Protein AF-A0ABD0SH54-F1 (afdb_monomer)

pLDDT: mean 73.27, std 24.29, range [33.16, 98.69]

Mean predicted aligned error: 21.4 Å

Sequence (276 aa):
MEGGGRQTRLLGRLLGKLRGEHRYSTLDKNFSLTSTVESTDCGSTTNDEDDLDAPAQSASGTSARIDHDQFAANIDLRYGGQYLTPEQLPEFCEQLHHLVEVIRNIQSYSKITGEYPSELERRLEQEAREVAALAAEARNARDVVTRTRAQRRAVRALKKHLVAHLASLRETEVRELESTVRLSDRKLFKSWEALKDSTDPNVFEPLLDEIRNKQTALECLMRLIESRKAAIARSSLPPQPLPPPTSHENEEARIDPLLRMCHSFLHARLRAHHIV

Solvent-accessible surface area (backbone atoms only — not comparable to full-atom values): 17536 Å² total; per-residue (Å²): 142,88,87,78,72,68,66,57,55,54,53,51,58,55,52,56,72,70,52,82,78,84,78,90,77,96,71,93,76,87,80,88,82,89,76,89,80,91,81,84,87,81,88,83,89,81,88,82,83,84,89,84,82,88,76,93,77,91,78,88,78,80,79,78,77,75,52,65,68,63,54,55,65,58,55,76,71,66,77,68,84,74,70,75,53,85,84,51,45,62,60,51,50,48,53,51,51,51,50,53,49,50,53,52,50,52,56,53,47,52,55,54,63,63,50,49,60,57,56,49,50,54,49,51,55,49,51,52,52,52,51,52,51,51,52,51,50,54,50,52,53,51,50,51,52,51,51,51,52,50,50,53,52,51,52,52,50,51,51,53,50,51,54,53,50,52,52,50,50,54,53,50,51,52,51,52,52,50,50,54,40,43,74,73,38,57,66,61,38,52,56,45,70,76,44,70,87,58,88,60,76,71,77,49,49,68,57,51,51,53,50,52,54,50,52,54,51,50,54,51,49,50,52,52,51,52,52,49,51,54,50,53,62,57,70,70,53,75,86,74,77,79,78,75,85,80,74,90,84,78,89,84,89,80,84,63,75,64,63,64,54,56,59,55,53,55,60,56,58,62,62,67,74,76,77,126

Secondary structure (DSSP, 8-state):
----TTHHHHHHHHHHHHS------------------------------------------------HHHHHHHHTTS-S--PPPTTTHHHHHHHHHHHHHHHHHHHHHHHHHHHHHHHHHHHHHHHHHHHHHHHHHHHHHHHHHHHHHHHHHHHHHHHHHHHHHHHHHHHHHHHHHHHHHHHH-HHHHHHHHHHTT---GGGGHHHHHHHHHHHHHHHHHHHHHHHHHHHHHHHTS--PPPPPP-----------HHHHHHHHHHHHHHHTTS--

Organism: Loxostege sticticalis (NCBI:txid481309)

Radius of gyration: 57.39 Å; Cα contacts (8 Å, |Δi|>4): 14; chains: 1; bounding box: 152×49×129 Å

Structure (mmCIF, N/CA/C/O backbone):
data_AF-A0ABD0SH54-F1
#
_entry.id   AF-A0ABD0SH54-F1
#
loop_
_atom_site.group_PDB
_atom_site.id
_atom_site.type_symbol
_atom_site.label_atom_id
_atom_site.label_alt_id
_atom_site.label_comp_id
_atom_site.label_asym_id
_atom_site.label_entity_id
_atom_site.label_seq_id
_atom_site.pdbx_PDB_ins_code
_atom_site.Cartn_x
_atom_site.Cartn_y
_atom_site.Cartn_z
_atom_site.occupancy
_atom_site.B_iso_or_equiv
_atom_site.auth_seq_id
_atom_site.auth_comp_id
_atom_site.auth_asym_id
_atom_site.auth_atom_id
_atom_site.pdbx_PDB_model_num
ATOM 1 N N . MET A 1 1 ? -16.790 -22.821 47.317 1.00 42.78 1 MET A N 1
ATOM 2 C CA . MET A 1 1 ? -16.081 -21.995 46.319 1.00 42.78 1 MET A CA 1
ATOM 3 C C . MET A 1 1 ? -16.426 -22.532 44.943 1.00 42.78 1 MET A C 1
ATOM 5 O O . MET A 1 1 ? -15.846 -23.531 44.567 1.00 42.78 1 MET A O 1
ATOM 9 N N . GLU A 1 2 ? -17.377 -21.936 44.225 1.00 47.66 2 GLU A N 1
ATOM 10 C CA . GLU A 1 2 ? -17.574 -22.180 42.786 1.00 47.66 2 GLU A CA 1
ATOM 11 C C . GLU A 1 2 ? -18.577 -21.151 42.246 1.00 47.66 2 GLU A C 1
ATOM 13 O O . GLU A 1 2 ? -19.702 -21.068 42.724 1.00 47.66 2 GLU A O 1
ATOM 18 N N . GLY A 1 3 ? -18.148 -20.311 41.300 1.00 47.16 3 GLY A N 1
ATOM 19 C CA . GLY A 1 3 ? -18.991 -19.238 40.748 1.00 47.16 3 GLY A CA 1
ATOM 20 C C . GLY A 1 3 ? -18.336 -18.302 39.718 1.00 47.16 3 GLY A C 1
ATOM 21 O O . GLY A 1 3 ? -19.015 -17.447 39.166 1.00 47.16 3 GLY A O 1
ATOM 22 N N . GLY A 1 4 ? -17.043 -18.456 39.400 1.00 49.38 4 GLY A N 1
ATOM 23 C CA . GLY A 1 4 ? -16.283 -17.511 38.554 1.00 49.38 4 GLY A CA 1
ATOM 24 C C . GLY A 1 4 ? -16.121 -17.870 37.064 1.00 49.38 4 GLY A C 1
ATOM 25 O O . GLY A 1 4 ? -15.258 -17.311 36.391 1.00 49.38 4 GLY A O 1
ATOM 26 N N . GLY A 1 5 ? -16.879 -18.832 36.523 1.00 53.94 5 GLY A N 1
ATOM 27 C CA . GLY A 1 5 ? -16.569 -19.443 35.215 1.00 53.94 5 GLY A CA 1
ATOM 28 C C . GLY A 1 5 ? -17.243 -18.842 33.970 1.00 53.94 5 GLY A C 1
ATOM 29 O O . GLY A 1 5 ? -16.866 -19.191 32.850 1.00 53.94 5 GLY A O 1
ATOM 30 N N . ARG A 1 6 ? -18.268 -17.989 34.118 1.00 55.78 6 ARG A N 1
ATOM 31 C CA . ARG A 1 6 ? -19.074 -17.508 32.971 1.00 55.78 6 ARG A CA 1
ATOM 32 C C . ARG A 1 6 ? -18.618 -16.155 32.417 1.00 55.78 6 ARG A C 1
ATOM 34 O O . ARG A 1 6 ? -18.616 -15.982 31.202 1.00 55.78 6 ARG A O 1
ATOM 41 N N . GLN A 1 7 ? -18.158 -15.238 33.268 1.00 56.12 7 GLN A N 1
ATOM 42 C CA . GLN A 1 7 ? -17.692 -13.905 32.850 1.00 56.12 7 GLN A CA 1
ATOM 43 C C . GLN A 1 7 ? -16.325 -13.953 32.142 1.00 56.12 7 GLN A C 1
ATOM 45 O O . GLN A 1 7 ? -16.104 -13.272 31.141 1.00 56.12 7 GLN A O 1
ATOM 50 N N . THR A 1 8 ? -15.440 -14.855 32.569 1.00 58.34 8 THR A N 1
ATOM 51 C CA . THR A 1 8 ? -14.113 -15.083 31.971 1.00 58.34 8 THR A CA 1
ATOM 52 C C . THR A 1 8 ? -14.177 -15.600 30.530 1.00 58.34 8 THR A C 1
ATOM 54 O O . THR A 1 8 ? -13.323 -15.264 29.708 1.00 58.34 8 THR A O 1
ATOM 57 N N . ARG A 1 9 ? -15.227 -16.347 30.163 1.00 61.66 9 ARG A N 1
ATOM 58 C CA . ARG A 1 9 ? -15.413 -16.854 28.789 1.00 61.66 9 ARG A CA 1
ATOM 59 C C . ARG A 1 9 ? -15.823 -15.765 27.796 1.00 61.66 9 ARG A C 1
ATOM 61 O O . ARG A 1 9 ? -15.481 -15.863 26.618 1.00 61.66 9 ARG A O 1
ATOM 68 N N . LEU A 1 10 ? -16.536 -14.733 28.249 1.00 61.38 10 LEU A N 1
ATOM 69 C CA . LEU A 1 10 ? -16.944 -13.616 27.394 1.00 61.38 10 LEU A CA 1
ATOM 70 C C . LEU A 1 10 ? -15.758 -12.683 27.114 1.00 61.38 10 LEU A C 1
ATOM 72 O O . LEU A 1 10 ? -15.524 -12.320 25.962 1.00 61.38 10 LEU A O 1
ATOM 76 N N . LEU A 1 11 ? -14.956 -12.393 28.144 1.00 62.19 11 LEU A N 1
ATOM 77 C CA . LEU A 1 11 ? -13.730 -11.600 28.015 1.00 62.19 11 LEU A CA 1
ATOM 78 C C . LEU A 1 11 ? -12.697 -12.291 27.115 1.00 62.19 11 LEU A C 1
ATOM 80 O O . LEU A 1 11 ? -12.123 -11.644 26.243 1.00 62.19 11 LEU A O 1
ATOM 84 N N . GLY A 1 12 ? -12.544 -13.616 27.221 1.00 63.94 12 GLY A N 1
ATOM 85 C CA . GLY A 1 12 ? -11.695 -14.386 26.305 1.00 63.94 12 GLY A CA 1
ATOM 86 C C . GLY A 1 12 ? -12.147 -14.303 24.839 1.00 63.94 12 GLY A C 1
ATOM 87 O O . GLY A 1 12 ? -11.319 -14.164 23.941 1.00 63.94 12 GLY A O 1
ATOM 88 N N . ARG A 1 13 ? -13.464 -14.313 24.578 1.00 64.75 13 ARG A N 1
ATOM 89 C CA . ARG A 1 13 ? -14.019 -14.186 23.215 1.00 64.75 13 ARG A CA 1
ATOM 90 C C . ARG A 1 13 ? -13.901 -12.772 22.639 1.00 64.75 13 ARG A C 1
ATOM 92 O O . ARG A 1 13 ? -13.734 -12.635 21.429 1.00 64.75 13 ARG A O 1
ATOM 99 N N . LEU A 1 14 ? -13.987 -11.736 23.473 1.00 55.72 14 LEU A N 1
ATOM 100 C CA . LEU A 1 14 ? -13.834 -10.340 23.048 1.00 55.72 14 LEU A CA 1
ATOM 101 C C . LEU A 1 14 ? -12.365 -9.982 22.793 1.00 55.72 14 LEU A C 1
ATOM 103 O O . LEU A 1 14 ? -12.049 -9.393 21.760 1.00 55.72 14 LEU A O 1
ATOM 107 N N . LEU A 1 15 ? -11.456 -10.417 23.668 1.00 60.62 15 LEU A N 1
ATOM 108 C CA . LEU A 1 15 ? -10.018 -10.171 23.523 1.00 60.62 15 LEU A CA 1
ATOM 109 C C . LEU A 1 15 ? -9.391 -11.016 22.403 1.00 60.62 15 LEU A C 1
ATOM 111 O O . LEU A 1 15 ? -8.531 -10.521 21.673 1.00 60.62 15 LEU A O 1
ATOM 115 N N . GLY A 1 16 ? -9.880 -12.242 22.185 1.00 58.44 16 GLY A N 1
ATOM 116 C CA . GLY A 1 16 ? -9.452 -13.095 21.070 1.00 58.44 16 GLY A CA 1
ATOM 117 C C . GLY A 1 16 ? -9.803 -12.537 19.685 1.00 58.44 16 GLY A C 1
ATOM 118 O O . GLY A 1 16 ? -9.105 -12.816 18.718 1.00 58.44 16 GLY A O 1
ATOM 119 N N . LYS A 1 17 ? -10.839 -11.693 19.569 1.00 56.84 17 LYS A N 1
ATOM 120 C CA . LYS A 1 17 ? -11.181 -11.011 18.304 1.00 56.84 17 LYS A CA 1
ATOM 121 C C . LYS A 1 17 ? -10.349 -9.750 18.038 1.00 56.84 17 LYS A C 1
ATOM 123 O O . LYS A 1 17 ? -10.286 -9.302 16.895 1.00 56.84 17 LYS A O 1
ATOM 128 N N . LEU A 1 18 ? -9.721 -9.177 19.066 1.00 49.38 18 LEU A N 1
ATOM 129 C CA . LEU A 1 18 ? -8.876 -7.979 18.968 1.00 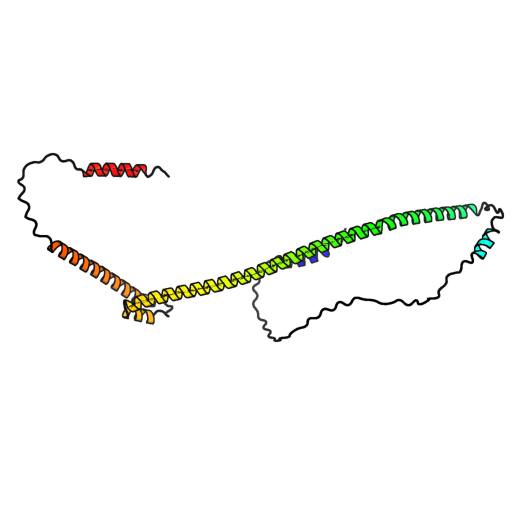49.38 18 LEU A CA 1
ATOM 130 C C . LEU A 1 18 ? -7.406 -8.317 18.703 1.00 49.38 18 LEU A C 1
ATOM 132 O O . LEU A 1 18 ? -6.701 -7.552 18.042 1.00 49.38 18 LEU A O 1
ATOM 136 N N . ARG A 1 19 ? -6.945 -9.481 19.166 1.00 53.81 19 ARG A N 1
ATOM 137 C CA . ARG A 1 19 ? -5.596 -9.980 18.905 1.00 53.81 19 ARG A CA 1
ATOM 138 C C . ARG A 1 19 ? -5.627 -10.833 17.640 1.00 53.81 19 ARG A C 1
ATOM 140 O O . ARG A 1 19 ? -5.933 -12.013 17.690 1.00 53.81 19 ARG A O 1
ATOM 147 N N . GLY A 1 20 ? -5.372 -10.212 16.490 1.00 52.25 20 GLY A N 1
ATOM 148 C CA . GLY A 1 20 ? -5.287 -10.888 15.194 1.00 52.25 20 GLY A CA 1
ATOM 149 C C . GLY A 1 20 ? -4.219 -11.984 15.178 1.00 52.25 20 GLY A C 1
ATOM 150 O O . GLY A 1 20 ? -3.083 -11.745 14.774 1.00 52.25 20 GLY A O 1
ATOM 151 N N . GLU A 1 21 ? -4.591 -13.186 15.605 1.00 39.34 21 GLU A N 1
ATOM 152 C CA . GLU A 1 21 ? -3.733 -14.360 15.587 1.00 39.34 21 GLU A CA 1
ATOM 153 C C . GLU A 1 21 ? -3.828 -15.020 14.210 1.00 39.34 21 GLU A C 1
ATOM 155 O O . GLU A 1 21 ? -4.603 -15.933 13.939 1.00 39.34 21 GLU A O 1
ATOM 160 N N . HIS A 1 22 ? -3.028 -14.483 13.294 1.00 54.34 22 HIS A N 1
ATOM 161 C CA . HIS A 1 22 ? -2.580 -15.211 12.120 1.00 54.34 22 HIS A CA 1
ATOM 162 C C . HIS A 1 22 ? -1.722 -16.388 12.572 1.00 54.34 22 HIS A C 1
ATOM 164 O O . HIS A 1 22 ? -0.596 -16.117 12.976 1.00 54.34 22 HIS A O 1
ATOM 170 N N . ARG A 1 23 ? -2.189 -17.639 12.406 1.00 43.44 23 ARG A N 1
ATOM 171 C CA . ARG A 1 23 ? -1.377 -18.800 11.967 1.00 43.44 23 ARG A CA 1
ATOM 172 C C . ARG A 1 23 ? -2.254 -19.925 11.372 1.00 43.44 23 ARG A C 1
ATOM 174 O O . ARG A 1 23 ? -2.924 -20.640 12.097 1.00 43.44 23 ARG A O 1
ATOM 181 N N . TYR A 1 24 ? -2.150 -20.053 10.043 1.00 38.03 24 TYR A N 1
ATOM 182 C CA . TYR A 1 24 ? -2.284 -21.247 9.183 1.00 38.03 24 TYR A CA 1
ATOM 183 C C . TYR A 1 24 ? -3.598 -22.054 9.105 1.00 38.03 24 TYR A C 1
ATOM 185 O O . TYR A 1 24 ? -3.919 -22.826 9.995 1.00 38.03 24 TYR A O 1
ATOM 193 N N . SER A 1 25 ? -4.244 -21.983 7.930 1.00 35.75 25 SER A N 1
ATOM 194 C CA . SER A 1 25 ? -4.814 -23.114 7.159 1.00 35.75 25 SER A CA 1
ATOM 195 C C . SER A 1 25 ? -5.389 -22.519 5.855 1.00 35.75 25 SER A C 1
ATOM 197 O O . SER A 1 25 ? -6.397 -21.827 5.883 1.00 35.75 25 SER A O 1
ATOM 199 N N . THR A 1 26 ? -4.661 -22.452 4.735 1.00 46.78 26 THR A N 1
ATOM 200 C CA . THR A 1 26 ? -4.578 -23.510 3.706 1.00 46.78 26 THR A CA 1
ATOM 201 C C . THR A 1 26 ? -5.708 -24.528 3.780 1.00 46.78 26 THR A C 1
ATOM 203 O O . THR A 1 26 ? -5.490 -25.650 4.223 1.00 46.78 26 THR A O 1
ATOM 206 N N . LEU A 1 27 ? -6.884 -24.141 3.294 1.00 44.53 27 LEU A N 1
ATOM 207 C CA . LEU A 1 27 ? -7.781 -25.059 2.604 1.00 44.53 27 LEU A C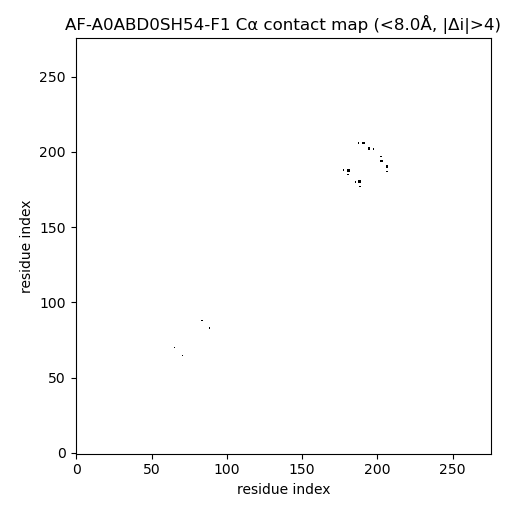A 1
ATOM 208 C C . LEU A 1 27 ? -8.464 -24.310 1.457 1.00 44.53 27 LEU A C 1
ATOM 210 O O . LEU A 1 27 ? -9.290 -23.422 1.658 1.00 44.53 27 LEU A O 1
ATOM 214 N N . ASP A 1 28 ? -8.055 -24.688 0.251 1.00 40.66 28 ASP A N 1
ATOM 215 C CA . ASP A 1 28 ? -8.841 -24.582 -0.968 1.00 40.66 28 ASP A CA 1
ATOM 216 C C . ASP A 1 28 ? -10.274 -25.079 -0.747 1.00 40.66 28 ASP A C 1
ATOM 218 O O . ASP A 1 28 ? -10.469 -26.179 -0.222 1.00 40.66 28 ASP A O 1
ATOM 222 N N . LYS A 1 29 ? -11.253 -24.304 -1.229 1.00 42.53 29 LYS A N 1
ATOM 223 C CA . LYS A 1 29 ? -12.338 -24.724 -2.143 1.00 42.53 29 LYS A CA 1
ATOM 224 C C . LYS A 1 29 ? -13.512 -23.743 -2.079 1.00 42.53 29 LYS A C 1
ATOM 226 O O . LYS A 1 29 ? -14.229 -23.666 -1.091 1.00 42.53 29 LYS A O 1
ATOM 231 N N . ASN A 1 30 ? -13.679 -23.031 -3.192 1.00 44.47 30 ASN A N 1
ATOM 232 C CA . ASN A 1 30 ? -14.928 -22.649 -3.853 1.00 44.47 30 ASN A CA 1
ATOM 233 C C . ASN A 1 30 ? -16.200 -22.588 -2.995 1.00 44.47 30 ASN A C 1
ATOM 235 O O . ASN A 1 30 ? -16.795 -23.625 -2.736 1.00 44.47 30 ASN A O 1
ATOM 239 N N . PHE A 1 31 ? -16.721 -21.378 -2.783 1.00 37.22 31 PHE A N 1
ATOM 240 C CA . PHE A 1 31 ? -18.143 -21.112 -3.009 1.00 37.22 31 PHE A CA 1
ATOM 241 C C . PHE A 1 31 ? -18.315 -19.721 -3.621 1.00 37.22 31 PHE A C 1
ATOM 243 O O . PHE A 1 31 ? -18.123 -18.693 -2.974 1.00 37.22 31 PHE A O 1
ATOM 250 N N . SER A 1 32 ? -18.665 -19.726 -4.905 1.00 39.47 32 SER A N 1
ATOM 251 C CA . SER A 1 32 ? -19.402 -18.658 -5.570 1.00 39.47 32 SER A CA 1
ATOM 252 C C . SER A 1 32 ? -20.711 -18.407 -4.826 1.00 39.47 32 SER A C 1
ATOM 254 O O . SER A 1 32 ? -21.379 -19.377 -4.488 1.00 39.47 32 SER A O 1
ATOM 256 N N . LEU A 1 33 ? -21.120 -17.147 -4.671 1.00 39.41 33 LEU A N 1
ATOM 257 C CA . LEU A 1 33 ? -22.526 -16.738 -4.715 1.00 39.41 33 LEU A CA 1
ATOM 258 C C . LEU A 1 33 ? -22.603 -15.258 -5.115 1.00 39.41 33 LEU A C 1
ATOM 260 O O . LEU A 1 33 ? -22.049 -14.366 -4.477 1.00 39.41 33 LEU A O 1
ATOM 264 N N . THR A 1 34 ? -23.277 -15.070 -6.237 1.00 40.34 34 THR A N 1
ATOM 265 C CA . THR A 1 34 ? -23.823 -13.855 -6.837 1.00 40.34 34 THR A CA 1
ATOM 266 C C . THR A 1 34 ? -25.042 -13.344 -6.063 1.00 40.34 34 THR A C 1
ATOM 268 O O . THR A 1 34 ? -25.904 -14.158 -5.748 1.00 40.34 34 THR A O 1
ATOM 271 N N . SER A 1 35 ? -25.158 -12.025 -5.869 1.00 36.12 35 SER A N 1
ATOM 272 C CA . SER A 1 35 ? -26.406 -11.220 -5.868 1.00 36.12 35 SER A CA 1
ATOM 273 C C . SER A 1 35 ? -26.016 -9.774 -5.490 1.00 36.12 35 SER A C 1
ATOM 275 O O . SER A 1 35 ? -25.364 -9.580 -4.469 1.00 36.12 35 SER A O 1
ATOM 277 N N . THR A 1 36 ? -26.198 -8.732 -6.316 1.00 38.97 36 THR A N 1
ATOM 278 C CA . THR A 1 36 ? -27.473 -8.004 -6.547 1.00 38.97 36 THR A CA 1
ATOM 279 C C . THR A 1 36 ? -28.180 -7.779 -5.198 1.00 38.97 36 THR A C 1
ATOM 281 O O . THR A 1 36 ? -28.492 -8.754 -4.532 1.00 38.97 36 THR A O 1
ATOM 284 N N . VAL A 1 37 ? -28.352 -6.568 -4.656 1.00 38.75 37 VAL A N 1
ATOM 285 C CA . VAL A 1 37 ? -29.249 -5.497 -5.124 1.00 38.75 37 VAL A CA 1
ATOM 286 C C . VAL A 1 37 ? -28.845 -4.153 -4.485 1.00 38.75 37 VAL A C 1
ATOM 288 O O . VAL A 1 37 ? -28.350 -4.111 -3.358 1.00 38.75 37 VAL A O 1
ATOM 291 N N . GLU A 1 38 ? -29.081 -3.070 -5.220 1.00 42.78 38 GLU A N 1
ATOM 292 C CA . GLU A 1 38 ? -29.250 -1.698 -4.730 1.00 42.78 38 GLU A CA 1
ATOM 293 C C . GLU A 1 38 ? -30.435 -1.584 -3.747 1.00 42.78 38 GLU A C 1
ATOM 295 O O . GLU A 1 38 ? -31.390 -2.343 -3.870 1.00 42.78 38 GLU A O 1
ATOM 300 N N . SER A 1 39 ? -30.366 -0.632 -2.806 1.00 38.81 39 SER A N 1
ATOM 301 C CA . SER A 1 39 ? -31.468 0.183 -2.236 1.00 38.81 39 SER A CA 1
ATOM 302 C C . SER A 1 39 ? -30.929 0.859 -0.960 1.00 38.81 39 SER A C 1
ATOM 304 O O . SER A 1 39 ? -30.497 0.176 -0.039 1.00 38.81 39 SER A O 1
ATOM 306 N N . THR A 1 40 ? -30.655 2.165 -0.932 1.00 36.19 40 THR A N 1
ATOM 307 C CA . THR A 1 40 ? -31.596 3.305 -0.909 1.00 36.19 40 THR A CA 1
ATOM 308 C C . THR A 1 40 ? -32.311 3.433 0.443 1.00 36.19 40 THR A C 1
ATOM 310 O O . THR A 1 40 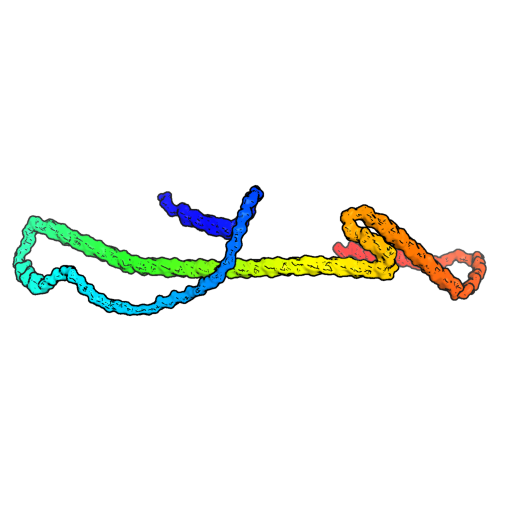? -33.289 2.747 0.696 1.00 36.19 40 THR A O 1
ATOM 313 N N . ASP A 1 41 ? -31.785 4.374 1.235 1.00 35.47 41 ASP A N 1
ATOM 314 C CA . ASP A 1 41 ? -32.515 5.375 2.031 1.00 35.47 41 ASP A CA 1
ATOM 315 C C . ASP A 1 41 ? -33.242 5.009 3.342 1.00 35.47 41 ASP A C 1
ATOM 317 O O . ASP A 1 41 ? -33.565 3.857 3.618 1.00 35.47 41 ASP A O 1
ATOM 321 N N . CYS A 1 42 ? -33.503 6.081 4.108 1.00 36.97 42 CYS A N 1
ATOM 322 C CA . CYS A 1 42 ? -34.293 6.213 5.346 1.00 36.97 42 CYS A CA 1
ATOM 323 C C . CYS A 1 42 ? -33.507 5.895 6.644 1.00 36.97 42 CYS A C 1
ATOM 325 O O . CYS A 1 42 ? -33.246 4.745 6.970 1.00 36.97 42 CYS A O 1
ATOM 327 N N . GLY A 1 43 ? -33.076 6.839 7.488 1.00 36.12 43 GLY A N 1
ATOM 328 C CA . GLY A 1 43 ? -33.564 8.200 7.695 1.00 36.12 43 GLY A CA 1
ATOM 329 C C . GLY A 1 43 ? -34.919 8.203 8.405 1.00 36.12 43 GLY A C 1
ATOM 330 O O . GLY A 1 43 ? -35.927 8.259 7.722 1.00 36.12 43 GLY A O 1
ATOM 331 N N . SER A 1 44 ? -34.951 8.149 9.743 1.00 35.78 44 SER A N 1
ATOM 332 C CA . SER A 1 44 ? -35.851 9.006 10.535 1.00 35.78 44 SER A CA 1
ATOM 333 C C . SER A 1 44 ? -35.521 8.969 12.026 1.00 35.78 44 SER A C 1
ATOM 335 O O . SER A 1 44 ? -35.454 7.919 12.661 1.00 35.78 44 SER A O 1
ATOM 337 N N . THR A 1 45 ? -35.328 10.170 12.550 1.00 40.38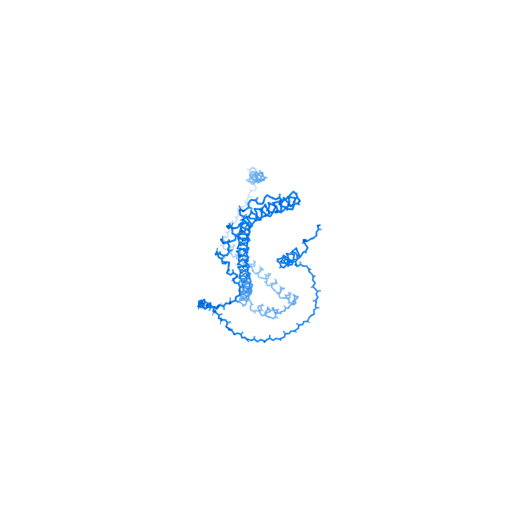 45 THR A N 1
ATOM 338 C CA . THR A 1 45 ? -35.425 10.583 13.945 1.00 40.38 45 THR A CA 1
ATOM 339 C C . THR A 1 45 ? -36.897 10.679 14.344 1.00 40.38 45 THR A C 1
ATOM 341 O O . THR A 1 45 ? -37.665 11.229 13.560 1.00 40.38 45 THR A O 1
ATOM 344 N N . THR A 1 46 ? -37.264 10.278 15.557 1.00 35.50 46 THR A N 1
ATOM 345 C CA . THR A 1 46 ? -38.428 10.829 16.275 1.00 35.50 46 THR A CA 1
ATOM 346 C C . THR A 1 46 ? -38.161 10.711 17.773 1.00 35.50 46 THR A C 1
ATOM 348 O O . THR A 1 46 ? -38.240 9.627 18.349 1.00 35.50 46 THR A O 1
ATOM 351 N N . ASN A 1 47 ? -37.750 11.840 18.355 1.00 38.41 47 ASN A N 1
ATOM 352 C CA . ASN A 1 47 ? -38.090 12.197 19.727 1.00 38.41 47 ASN A CA 1
ATOM 353 C C . ASN A 1 47 ? -39.598 12.424 19.762 1.00 38.41 47 ASN A C 1
ATOM 355 O O . ASN A 1 47 ? -40.080 13.133 18.886 1.00 38.41 47 ASN A O 1
ATOM 359 N N . ASP A 1 48 ? -40.265 11.929 20.794 1.00 40.81 48 ASP A N 1
ATOM 360 C CA . ASP A 1 48 ? -41.496 12.526 21.299 1.00 40.81 48 ASP A CA 1
ATOM 361 C C . ASP A 1 48 ? -41.415 12.464 22.828 1.00 40.81 48 ASP A C 1
ATOM 363 O O . ASP A 1 48 ? -41.346 11.386 23.425 1.00 40.81 48 ASP A O 1
ATOM 367 N N . GLU A 1 49 ? -41.312 13.647 23.426 1.00 41.56 49 GLU A N 1
ATOM 368 C CA . GLU A 1 49 ? -41.655 13.900 24.820 1.00 41.56 49 GLU A CA 1
ATOM 369 C C . GLU A 1 49 ? -43.105 14.409 24.877 1.00 41.56 49 GLU A C 1
ATOM 371 O O . GLU A 1 49 ? -43.693 14.744 23.848 1.00 41.56 49 GLU A O 1
ATOM 376 N N . ASP A 1 50 ? -43.601 14.515 26.106 1.00 35.81 50 ASP A N 1
ATOM 377 C CA . ASP A 1 50 ? -44.769 15.275 26.555 1.00 35.81 50 ASP A CA 1
ATOM 378 C C . ASP A 1 50 ? -46.147 14.578 26.625 1.00 35.81 50 ASP A C 1
ATOM 380 O O . ASP A 1 50 ? -46.890 14.426 25.660 1.00 35.81 50 ASP A O 1
ATOM 384 N N . ASP A 1 51 ? -46.455 14.229 27.882 1.00 35.88 51 ASP A N 1
ATOM 385 C CA . ASP A 1 51 ? -47.501 14.858 28.708 1.00 35.88 51 ASP A CA 1
ATOM 386 C C . ASP A 1 51 ? -48.969 14.438 28.498 1.00 35.88 51 ASP A C 1
ATOM 388 O O . ASP A 1 51 ? -49.522 14.520 27.404 1.00 35.88 51 ASP A O 1
ATOM 392 N N . LEU A 1 52 ? -49.606 14.035 29.611 1.00 42.75 52 LEU A N 1
ATOM 393 C CA . LEU A 1 52 ? -50.920 14.486 30.108 1.00 42.75 52 LEU A CA 1
ATOM 394 C C . LEU A 1 52 ? -51.635 13.437 30.985 1.00 42.75 52 LEU A C 1
ATOM 396 O O . LEU A 1 52 ? -51.949 12.321 30.575 1.00 42.75 52 LEU A O 1
ATOM 400 N N . ASP A 1 53 ? -51.955 13.918 32.185 1.00 33.16 53 ASP A N 1
ATOM 401 C CA . ASP A 1 53 ? -53.192 13.734 32.942 1.00 33.16 53 ASP A CA 1
ATOM 402 C C . ASP A 1 53 ? -53.589 12.377 33.546 1.00 33.16 53 ASP A C 1
ATOM 404 O O . ASP A 1 53 ? -54.006 11.407 32.913 1.00 33.16 53 ASP A O 1
ATOM 408 N N . ALA A 1 54 ? -53.622 12.423 34.879 1.00 39.25 54 ALA A N 1
ATOM 409 C CA . ALA A 1 54 ? -54.450 11.595 35.733 1.00 39.25 54 ALA A CA 1
ATOM 410 C C . ALA A 1 54 ? -55.950 11.763 35.420 1.00 39.25 54 ALA A C 1
ATOM 412 O O . ALA A 1 54 ? -56.435 12.872 35.193 1.00 39.25 54 ALA A O 1
ATOM 413 N N . PRO A 1 55 ? -56.726 10.689 35.628 1.00 40.28 55 PRO A N 1
ATOM 414 C CA . PRO A 1 55 ? -57.920 10.849 36.440 1.00 40.28 55 PRO A CA 1
ATOM 415 C C . PRO A 1 55 ? -57.966 9.833 37.581 1.00 40.28 55 PRO A C 1
ATOM 417 O O . PRO A 1 55 ? -57.676 8.645 37.435 1.00 40.28 55 PRO A O 1
ATOM 420 N N . ALA A 1 56 ? -58.385 10.342 38.736 1.00 42.28 56 ALA A N 1
ATOM 421 C CA . ALA A 1 56 ? -58.745 9.571 39.907 1.00 42.28 56 ALA A CA 1
ATOM 422 C C . ALA A 1 56 ? -59.787 8.496 39.562 1.00 42.28 56 ALA A C 1
ATOM 424 O O . ALA A 1 56 ? -60.859 8.800 39.037 1.00 42.28 56 ALA A O 1
ATOM 425 N N . GLN A 1 57 ? -59.504 7.249 39.939 1.00 37.38 57 GLN A N 1
ATOM 426 C CA . GLN A 1 57 ? -60.526 6.225 40.107 1.00 37.38 57 GLN A CA 1
ATOM 427 C C . GLN A 1 57 ? -60.437 5.637 41.508 1.00 37.38 57 GLN A C 1
ATOM 429 O O . GLN A 1 57 ? -59.451 5.030 41.921 1.00 37.38 57 GLN A O 1
ATOM 434 N N . SER A 1 58 ? -61.516 5.885 42.239 1.00 36.34 58 SER A N 1
ATOM 435 C CA . SER A 1 58 ? -61.852 5.309 43.523 1.00 36.34 58 SER A CA 1
ATOM 436 C C . SER A 1 58 ? -61.948 3.789 43.415 1.00 36.34 58 SER A C 1
ATOM 438 O O . SER A 1 58 ? -62.800 3.268 42.697 1.00 36.34 58 SER A O 1
ATOM 440 N N . ALA A 1 59 ? -61.135 3.083 44.196 1.00 34.41 59 ALA A N 1
ATOM 441 C CA . ALA A 1 59 ? -61.379 1.692 44.545 1.00 34.41 59 ALA A CA 1
ATOM 442 C C . ALA A 1 59 ? -61.702 1.620 46.040 1.00 34.41 59 ALA A C 1
ATOM 444 O O . ALA A 1 59 ? -60.863 1.836 46.912 1.00 34.41 59 ALA A O 1
ATOM 445 N N . SER A 1 60 ? -62.983 1.370 46.284 1.00 41.47 60 SER A N 1
ATOM 446 C CA . SER A 1 60 ? -63.574 0.953 47.547 1.00 41.47 60 SER A CA 1
ATOM 447 C C . SER A 1 60 ? -62.892 -0.320 48.056 1.00 41.47 60 SER A C 1
ATOM 449 O O . SER A 1 60 ? -62.724 -1.270 47.292 1.00 41.47 60 SER A O 1
ATOM 451 N N . GLY A 1 61 ? -62.509 -0.354 49.335 1.00 34.16 61 GLY A N 1
ATOM 452 C CA . GLY A 1 61 ? -61.880 -1.538 49.919 1.00 34.16 61 GLY A CA 1
ATOM 453 C C . GLY A 1 61 ? -61.361 -1.340 51.337 1.00 34.16 61 GLY A C 1
ATOM 454 O O . GLY A 1 61 ? -60.158 -1.308 51.559 1.00 34.16 61 GLY A O 1
ATOM 455 N N . THR A 1 62 ? -62.289 -1.236 52.293 1.00 37.47 62 THR A N 1
ATOM 456 C CA . THR A 1 62 ? -62.077 -1.469 53.737 1.00 37.47 62 THR A CA 1
ATOM 457 C C . THR A 1 62 ? -60.985 -0.641 54.422 1.00 37.47 62 THR A C 1
ATOM 459 O O . THR A 1 62 ? -60.015 -1.179 54.951 1.00 37.47 62 THR A O 1
ATOM 462 N N . SER A 1 63 ? -61.215 0.667 54.561 1.00 35.69 63 SER A N 1
ATOM 463 C CA . SER A 1 63 ? -60.817 1.323 55.806 1.00 35.69 63 SER A CA 1
ATOM 464 C C . SER A 1 63 ? -61.824 0.896 56.875 1.00 35.69 63 SER A C 1
ATOM 466 O O . SER A 1 63 ? -62.977 1.328 56.893 1.00 35.69 63 SER A O 1
ATOM 468 N N . ALA A 1 64 ? -61.409 -0.020 57.751 1.00 38.53 64 ALA A N 1
ATOM 469 C CA . ALA A 1 64 ? -62.048 -0.147 59.048 1.00 38.53 64 ALA A CA 1
ATOM 470 C C . ALA A 1 64 ? -61.948 1.235 59.697 1.00 38.53 64 ALA A C 1
ATOM 472 O O . ALA A 1 64 ? -60.872 1.677 60.101 1.00 38.53 64 ALA A O 1
ATOM 473 N N . ARG A 1 65 ? -63.063 1.962 59.681 1.00 40.06 65 ARG A N 1
ATOM 474 C CA . ARG A 1 65 ? -63.243 3.210 60.401 1.00 40.06 65 ARG A CA 1
ATOM 475 C C . ARG A 1 65 ? -63.076 2.835 61.871 1.00 40.06 65 ARG A C 1
ATOM 477 O O . ARG A 1 65 ? -63.994 2.287 62.470 1.00 40.06 65 ARG A O 1
ATOM 484 N N . ILE A 1 66 ? -61.867 3.006 62.404 1.00 50.12 66 ILE A N 1
ATOM 485 C CA . ILE A 1 66 ? -61.638 2.919 63.842 1.00 50.12 66 ILE A CA 1
ATOM 486 C C . ILE A 1 66 ? -62.403 4.102 64.402 1.00 50.12 66 ILE A C 1
ATOM 488 O O . ILE A 1 66 ? -61.990 5.253 64.281 1.00 50.12 66 ILE A O 1
ATOM 492 N N . ASP A 1 67 ? -63.586 3.793 64.902 1.00 42.91 67 ASP A N 1
ATOM 493 C CA . ASP A 1 67 ? -64.454 4.715 65.592 1.00 42.91 67 ASP A CA 1
ATOM 494 C C . ASP A 1 67 ? -63.672 5.192 66.825 1.00 42.91 67 ASP A C 1
ATOM 496 O O . ASP A 1 67 ? -63.474 4.444 67.786 1.00 42.91 67 ASP A O 1
ATOM 500 N N . HIS A 1 68 ? -63.107 6.402 66.764 1.00 48.91 68 HIS A N 1
ATOM 501 C CA . HIS A 1 68 ? -62.325 6.963 67.871 1.00 48.91 68 HIS A CA 1
ATOM 502 C C . HIS A 1 68 ? -63.167 7.102 69.147 1.00 48.91 68 HIS A C 1
ATOM 504 O O . HIS A 1 68 ? -62.614 7.033 70.244 1.00 48.91 68 HIS A O 1
ATOM 510 N N . ASP A 1 69 ? -64.494 7.136 69.010 1.00 48.91 69 ASP A N 1
ATOM 511 C CA . ASP A 1 69 ? -65.435 7.105 70.127 1.00 48.91 69 ASP A CA 1
ATOM 512 C C . ASP A 1 69 ? -65.600 5.695 70.727 1.00 48.91 69 ASP A C 1
ATOM 514 O O . ASP A 1 69 ? -65.831 5.560 71.927 1.00 48.91 69 ASP A O 1
ATOM 518 N N . GLN A 1 70 ? -65.382 4.624 69.951 1.00 48.62 70 GLN A N 1
ATOM 519 C CA . GLN A 1 70 ? -65.411 3.243 70.453 1.00 48.62 70 GLN A CA 1
ATOM 520 C C . GLN A 1 70 ? -64.071 2.809 71.065 1.00 48.62 70 GLN A C 1
ATOM 522 O O . GLN A 1 70 ? -64.050 1.913 71.908 1.00 48.62 70 GLN A O 1
ATOM 527 N N . PHE A 1 71 ? -62.956 3.454 70.700 1.00 45.59 71 PHE A N 1
ATOM 528 C CA . PHE A 1 71 ? -61.680 3.282 71.402 1.00 45.59 71 PHE A CA 1
ATOM 529 C C . PHE A 1 71 ? -61.677 4.067 72.722 1.00 45.59 71 PHE A C 1
ATOM 531 O O . PHE A 1 71 ? -61.359 3.493 73.760 1.00 45.59 71 PHE A O 1
ATOM 538 N N . ALA A 1 72 ? -62.130 5.328 72.722 1.00 46.31 72 ALA A N 1
ATOM 539 C CA . ALA A 1 72 ? -62.227 6.143 73.936 1.00 46.31 72 ALA A CA 1
ATOM 540 C C . ALA A 1 72 ? -63.212 5.558 74.970 1.00 46.31 72 ALA A C 1
ATOM 542 O O . ALA A 1 72 ? -62.865 5.452 76.146 1.00 46.31 72 ALA A O 1
ATOM 543 N N . ALA A 1 73 ? -64.384 5.069 74.541 1.00 44.28 73 ALA A N 1
ATOM 544 C CA . ALA A 1 73 ? -65.371 4.458 75.439 1.00 44.28 73 ALA A CA 1
ATOM 545 C C . ALA A 1 73 ? -64.944 3.091 76.018 1.00 44.28 73 ALA A C 1
ATOM 547 O O . ALA A 1 73 ? -65.519 2.636 77.005 1.00 44.28 73 ALA A O 1
ATOM 548 N N . ASN A 1 74 ? -63.934 2.430 75.439 1.00 43.56 74 ASN A N 1
ATOM 549 C CA . ASN A 1 74 ? -63.392 1.164 75.955 1.00 43.56 74 ASN A CA 1
ATOM 550 C C . ASN A 1 74 ? -62.153 1.346 76.844 1.00 43.56 74 ASN A C 1
ATOM 552 O O . ASN A 1 74 ? -61.727 0.388 77.493 1.00 43.56 74 ASN A O 1
ATOM 556 N N . ILE A 1 75 ? -61.564 2.545 76.870 1.00 50.69 75 ILE A N 1
ATOM 557 C CA . ILE A 1 75 ? -60.424 2.866 77.738 1.00 50.69 75 ILE A CA 1
ATOM 558 C C . ILE A 1 75 ? -60.911 3.220 79.149 1.00 50.69 75 ILE A C 1
ATOM 560 O O . ILE A 1 75 ? -60.275 2.830 80.127 1.00 50.69 75 ILE A O 1
ATOM 564 N N . ASP A 1 76 ? -62.074 3.867 79.266 1.00 43.91 76 ASP A N 1
ATOM 565 C CA . ASP A 1 76 ? -62.587 4.382 80.545 1.00 43.91 76 ASP A CA 1
ATOM 566 C C . ASP A 1 76 ? -63.203 3.299 81.460 1.00 43.91 76 ASP A C 1
ATOM 568 O O . ASP A 1 76 ? -63.361 3.494 82.661 1.00 43.91 76 ASP A O 1
ATOM 572 N N . LEU A 1 77 ? -63.487 2.099 80.933 1.00 46.06 77 LEU A N 1
ATOM 573 C CA . LEU A 1 77 ? -63.991 0.961 81.723 1.00 46.06 77 LEU A CA 1
ATOM 574 C C . LEU A 1 77 ? -62.914 -0.034 82.186 1.00 46.06 77 LEU A C 1
ATOM 576 O O . LEU A 1 77 ? -63.236 -0.986 82.895 1.00 46.06 77 LEU A O 1
ATOM 580 N N . ARG A 1 78 ? -61.639 0.144 81.811 1.00 52.00 78 ARG A N 1
ATOM 581 C CA . ARG A 1 78 ? -60.583 -0.859 82.077 1.00 52.00 78 ARG A CA 1
ATOM 582 C C . ARG A 1 78 ? -59.519 -0.450 83.090 1.00 52.00 78 ARG A C 1
ATOM 584 O O . ARG A 1 78 ? -58.652 -1.262 83.393 1.00 52.00 78 ARG A O 1
ATOM 591 N N . TYR A 1 79 ? -59.626 0.731 83.696 1.00 47.53 79 TYR A N 1
ATOM 592 C CA . TYR A 1 79 ? -58.861 1.074 84.905 1.00 47.53 79 TYR A CA 1
ATOM 593 C C . TYR A 1 79 ? -59.610 0.735 86.204 1.00 47.53 79 TYR A C 1
ATOM 595 O O . TYR A 1 79 ? -59.349 1.295 87.265 1.00 47.53 79 TYR A O 1
ATOM 603 N N . GLY A 1 80 ? -60.509 -0.250 86.156 1.00 45.66 80 GLY A N 1
ATOM 604 C CA . GLY A 1 80 ? -61.026 -0.916 87.344 1.00 45.66 80 GLY A CA 1
ATOM 605 C C . GLY A 1 80 ? -60.039 -1.954 87.870 1.00 45.66 80 GLY A C 1
ATOM 606 O O . GLY A 1 80 ? -60.320 -3.132 87.730 1.00 45.66 80 GLY A O 1
ATOM 607 N N . GLY A 1 81 ? -58.895 -1.518 88.415 1.00 49.00 81 GLY A N 1
ATOM 608 C CA . GLY A 1 81 ? -58.061 -2.196 89.429 1.00 49.00 81 GLY A CA 1
ATOM 609 C C . GLY A 1 81 ? -58.002 -3.734 89.511 1.00 49.00 81 GLY A C 1
ATOM 610 O O . GLY A 1 81 ? -57.825 -4.257 90.609 1.00 49.00 81 GLY A O 1
ATOM 611 N N . GLN A 1 82 ? -58.149 -4.478 88.415 1.00 57.53 82 GLN A N 1
ATOM 612 C CA . GLN A 1 82 ? -57.959 -5.924 88.403 1.00 57.53 82 GLN A CA 1
ATOM 613 C C . GLN A 1 82 ? -56.471 -6.185 88.236 1.00 57.53 82 GLN A C 1
ATOM 615 O O . GLN A 1 82 ? -55.923 -6.187 87.136 1.00 57.53 82 GLN A O 1
ATOM 620 N N . TYR A 1 83 ? -55.811 -6.346 89.378 1.00 59.09 83 TYR A N 1
ATOM 621 C CA . TYR A 1 83 ? -54.462 -6.879 89.437 1.00 59.09 83 TYR A CA 1
ATOM 622 C C . TYR A 1 83 ? -54.439 -8.227 88.712 1.00 59.09 83 TYR A C 1
ATOM 624 O O . TYR A 1 83 ? -55.333 -9.051 88.913 1.00 59.09 83 TYR A O 1
ATOM 632 N N . LEU A 1 84 ? -53.433 -8.426 87.857 1.00 63.88 84 LEU A N 1
ATOM 633 C CA . LEU A 1 84 ? -53.189 -9.701 87.184 1.00 63.88 84 LEU A CA 1
ATOM 634 C C . LEU A 1 84 ? -53.277 -10.832 88.212 1.00 63.88 84 LEU A C 1
ATOM 636 O O . LEU A 1 84 ? -52.630 -10.773 89.262 1.00 63.88 84 LEU A O 1
ATOM 640 N N . THR A 1 85 ? -54.079 -11.855 87.922 1.00 72.81 85 THR A N 1
ATOM 641 C CA . THR A 1 85 ? -54.063 -13.059 88.757 1.00 72.81 85 THR A CA 1
ATOM 642 C C . THR A 1 85 ? -52.680 -13.719 88.645 1.00 72.81 85 THR A C 1
ATOM 644 O O . THR A 1 85 ? -52.044 -13.619 87.591 1.00 72.81 85 THR A O 1
ATOM 647 N N . PRO A 1 86 ? -52.170 -14.382 89.702 1.00 73.06 86 PRO A N 1
ATOM 648 C CA . PRO A 1 86 ? -50.828 -14.977 89.692 1.00 73.06 86 PRO A CA 1
ATOM 649 C C . PRO A 1 86 ? -50.590 -15.942 88.521 1.00 73.06 86 PRO A C 1
ATOM 651 O O . PRO A 1 86 ? -49.461 -16.090 88.063 1.00 73.06 86 PRO A O 1
ATOM 654 N N . GLU A 1 87 ? -51.660 -16.559 88.016 1.00 74.12 87 GLU A N 1
ATOM 655 C CA . GLU A 1 87 ? -51.653 -17.489 86.885 1.00 74.12 87 GLU A CA 1
ATOM 656 C C . GLU A 1 87 ? -51.523 -16.793 85.515 1.00 74.12 87 GLU A C 1
ATOM 658 O O . GLU A 1 87 ? -50.995 -17.393 84.587 1.00 74.12 87 GLU A O 1
ATOM 663 N N . GLN A 1 88 ? -51.945 -15.529 85.385 1.00 78.88 88 GLN A N 1
ATOM 664 C CA . GLN A 1 88 ? -51.875 -14.734 84.142 1.00 78.88 88 GLN A CA 1
ATOM 665 C C . GLN A 1 88 ? -50.567 -13.939 84.007 1.00 78.88 88 GLN A C 1
ATOM 667 O O . GLN A 1 88 ? -50.228 -13.440 82.933 1.00 78.88 88 GLN A O 1
ATOM 672 N N . LEU A 1 89 ? -49.820 -13.802 85.106 1.00 81.38 89 LEU A N 1
ATOM 673 C CA . LEU A 1 89 ? -48.560 -13.063 85.153 1.00 81.38 89 LEU A CA 1
ATOM 674 C C . LEU A 1 89 ? -47.472 -13.639 84.218 1.00 81.38 89 LEU A C 1
ATOM 676 O O . LEU A 1 89 ? -46.794 -12.841 83.571 1.00 81.38 89 LEU A O 1
ATOM 680 N N . PRO A 1 90 ? -47.292 -14.971 84.090 1.00 87.50 90 PRO A N 1
ATOM 681 C CA . PRO A 1 90 ? -46.306 -15.542 83.173 1.00 87.50 90 PRO A CA 1
ATOM 682 C C . PRO A 1 90 ? -46.607 -15.217 81.707 1.00 87.50 90 PRO A C 1
ATOM 684 O O . PRO A 1 90 ? -45.714 -14.770 80.993 1.00 87.50 90 PRO A O 1
ATOM 687 N N . GLU A 1 91 ? -47.866 -15.358 81.278 1.00 84.50 91 GLU A N 1
ATOM 688 C CA . GLU A 1 91 ? -48.294 -15.044 79.906 1.00 84.50 91 GLU A CA 1
ATOM 689 C C . GLU A 1 91 ? -48.127 -13.556 79.590 1.00 84.50 91 GLU A C 1
ATOM 691 O O . GLU A 1 91 ? -47.642 -13.194 78.519 1.00 84.50 91 GLU A O 1
ATOM 696 N N . PHE A 1 92 ? -48.462 -12.680 80.540 1.00 86.31 92 PHE A N 1
ATOM 697 C CA . PHE A 1 92 ? -48.220 -11.248 80.395 1.00 86.31 92 PHE A CA 1
ATOM 698 C C . PHE A 1 92 ? -46.721 -10.932 80.265 1.00 86.31 92 PHE A C 1
ATOM 700 O O . PHE A 1 92 ? -46.325 -10.152 79.398 1.00 86.31 92 PHE A O 1
ATOM 707 N N . CYS A 1 93 ? -45.869 -11.560 81.081 1.00 89.25 93 CYS A N 1
ATOM 708 C CA . CYS A 1 93 ? -44.418 -11.399 81.000 1.00 89.25 93 CYS A CA 1
ATOM 709 C C . CYS A 1 93 ? -43.845 -11.903 79.667 1.00 89.25 93 CYS A C 1
ATOM 711 O O . CYS A 1 93 ? -42.979 -11.236 79.103 1.00 89.25 93 CYS A O 1
ATOM 713 N N . GLU A 1 94 ? -44.333 -13.027 79.133 1.00 91.06 94 GLU A N 1
ATOM 714 C CA . GLU A 1 94 ? -43.930 -13.520 77.810 1.00 91.06 94 GLU A CA 1
ATOM 715 C C . GLU A 1 94 ? -44.363 -12.575 76.686 1.00 91.06 94 GLU A C 1
ATOM 717 O O . GLU A 1 94 ? -43.555 -12.251 75.816 1.00 91.06 94 GLU A O 1
ATOM 722 N N . GLN A 1 95 ? -45.597 -12.062 76.723 1.00 90.88 95 GLN A N 1
ATOM 723 C CA . GLN A 1 95 ? -46.078 -11.073 75.751 1.00 90.88 95 GLN A CA 1
ATOM 724 C C . GLN A 1 95 ? -45.249 -9.786 75.793 1.00 90.88 95 GLN A C 1
ATOM 726 O O . GLN A 1 95 ? -44.917 -9.221 74.749 1.00 90.88 95 GLN A O 1
ATOM 731 N N . LEU A 1 96 ? -44.870 -9.339 76.992 1.00 91.69 96 LEU A N 1
ATOM 732 C CA . LEU A 1 96 ? -44.020 -8.167 77.170 1.00 91.69 96 LEU A CA 1
ATOM 733 C C . LEU A 1 96 ? -42.596 -8.427 76.656 1.00 91.69 96 LEU A C 1
ATOM 735 O O . LEU A 1 96 ? -42.013 -7.561 76.005 1.00 91.69 96 LEU A O 1
ATOM 739 N N . HIS A 1 97 ? -42.056 -9.629 76.884 1.00 93.44 97 HIS A N 1
ATOM 740 C CA . HIS A 1 97 ? -40.757 -10.039 76.349 1.00 93.44 97 HIS A CA 1
ATOM 741 C C . HIS A 1 97 ? -40.773 -10.080 74.817 1.00 93.44 97 HIS A C 1
ATOM 743 O O . HIS A 1 97 ? -39.894 -9.505 74.176 1.00 93.44 97 HIS A O 1
ATOM 749 N N . HIS A 1 98 ? -41.820 -10.667 74.233 1.00 93.75 98 HIS A N 1
ATOM 750 C CA . HIS A 1 98 ? -42.016 -10.733 72.790 1.00 93.75 98 HIS A CA 1
ATOM 751 C C . HIS A 1 98 ? -42.143 -9.337 72.164 1.00 93.75 98 HIS A C 1
ATOM 753 O O . HIS A 1 98 ? -41.513 -9.050 71.147 1.00 93.75 98 HIS A O 1
ATOM 759 N N . LEU A 1 99 ? -42.889 -8.426 72.797 1.00 92.81 99 LEU A N 1
ATOM 760 C CA . LEU A 1 99 ? -43.013 -7.040 72.344 1.00 92.81 99 LEU A CA 1
ATOM 761 C C . LEU A 1 99 ? -41.660 -6.313 72.342 1.00 92.81 99 LEU A C 1
ATOM 763 O O . LEU A 1 99 ? -41.326 -5.631 71.372 1.00 92.81 99 LEU A O 1
ATOM 767 N N . VAL A 1 100 ? -40.864 -6.472 73.402 1.00 93.75 100 VAL A N 1
ATOM 768 C CA . VAL A 1 100 ? -39.511 -5.897 73.476 1.00 93.75 100 VAL A CA 1
ATOM 769 C C . VAL A 1 100 ? -38.616 -6.465 72.371 1.00 93.75 100 VAL A C 1
ATOM 771 O O . VAL A 1 100 ? -37.859 -5.718 71.747 1.00 93.75 100 VAL A O 1
ATOM 774 N N . GLU A 1 101 ? -38.732 -7.758 72.073 1.00 93.19 101 GLU A N 1
ATOM 775 C CA . GLU A 1 101 ? -38.005 -8.409 70.981 1.00 93.19 101 GLU A CA 1
ATOM 776 C C . GLU A 1 101 ? -38.394 -7.855 69.603 1.00 93.19 101 GLU A C 1
ATOM 778 O O . GLU A 1 101 ? -37.519 -7.540 68.791 1.00 93.19 101 GLU A O 1
ATOM 783 N N . VAL A 1 102 ? -39.693 -7.659 69.355 1.00 92.50 102 VAL A N 1
ATOM 784 C CA . VAL A 1 102 ? -40.215 -7.049 68.123 1.00 92.50 102 VAL A CA 1
ATOM 785 C C . VAL A 1 102 ? -39.712 -5.613 67.972 1.00 92.50 102 VAL A C 1
ATOM 787 O O . VAL A 1 102 ? -39.215 -5.252 66.904 1.00 92.50 102 VAL A O 1
ATOM 790 N N . ILE A 1 103 ? -39.753 -4.805 69.037 1.00 87.88 103 ILE A N 1
ATOM 791 C CA . ILE A 1 103 ? -39.234 -3.428 69.025 1.00 87.88 103 ILE A CA 1
ATOM 792 C C . ILE A 1 103 ? -37.732 -3.422 68.711 1.00 87.88 103 ILE A C 1
ATOM 794 O O . ILE A 1 103 ? -37.280 -2.641 67.869 1.00 87.88 103 ILE A O 1
ATOM 798 N N . ARG A 1 104 ? -36.953 -4.320 69.328 1.00 89.31 104 ARG A N 1
ATOM 799 C CA . ARG A 1 104 ? -35.512 -4.447 69.061 1.00 89.31 104 ARG A CA 1
ATOM 800 C C . ARG A 1 104 ? -35.238 -4.843 67.610 1.00 89.31 104 ARG A C 1
ATOM 802 O O . ARG A 1 104 ? -34.330 -4.293 66.987 1.00 89.31 104 ARG A O 1
ATOM 809 N N . ASN A 1 105 ? -36.027 -5.763 67.056 1.00 89.38 105 ASN A N 1
ATOM 810 C CA . ASN A 1 105 ? -35.920 -6.166 65.655 1.00 89.38 105 ASN A CA 1
ATOM 811 C C . ASN A 1 105 ? -36.247 -5.011 64.705 1.00 89.38 105 ASN A C 1
ATOM 813 O O . ASN A 1 105 ? -35.472 -4.758 63.787 1.00 89.38 105 ASN A O 1
ATOM 817 N N . ILE A 1 106 ? -37.323 -4.260 64.942 1.00 86.31 106 ILE A N 1
ATOM 818 C CA . ILE A 1 106 ? -37.696 -3.105 64.108 1.00 86.31 106 ILE A CA 1
ATOM 819 C C . ILE A 1 106 ? -36.587 -2.044 64.113 1.00 86.31 106 ILE A C 1
ATOM 821 O O . ILE A 1 106 ? -36.219 -1.540 63.055 1.00 86.31 106 ILE A O 1
ATOM 825 N N . GLN A 1 107 ? -35.995 -1.753 65.274 1.00 82.19 107 GLN A N 1
ATOM 826 C CA . GLN A 1 107 ? -34.860 -0.827 65.381 1.00 82.19 107 GLN A CA 1
ATOM 827 C C . GLN A 1 107 ? -33.591 -1.348 64.684 1.00 82.19 107 GLN A C 1
ATOM 829 O O . GLN A 1 107 ? -32.793 -0.566 64.166 1.00 82.19 107 GLN A O 1
ATOM 834 N N . SER A 1 108 ? -33.382 -2.667 64.657 1.00 82.25 108 SER A N 1
ATOM 835 C CA . SER A 1 108 ? -32.302 -3.284 63.880 1.00 82.25 108 SER A CA 1
ATOM 836 C C . SER A 1 108 ? -32.550 -3.145 62.376 1.00 82.25 108 SER A C 1
ATOM 838 O O . SER A 1 108 ? -31.642 -2.774 61.633 1.00 82.25 108 SER A O 1
ATOM 840 N N . TYR A 1 109 ? -33.784 -3.385 61.923 1.00 80.19 109 TYR A N 1
ATOM 841 C CA . TYR A 1 109 ? -34.175 -3.197 60.528 1.00 80.19 109 TYR A CA 1
ATOM 842 C C . TYR A 1 109 ? -34.069 -1.733 60.105 1.00 80.19 109 TYR A C 1
ATOM 844 O O . TYR A 1 109 ? -33.532 -1.466 59.036 1.00 80.19 109 TYR A O 1
ATOM 852 N N . SER A 1 110 ? -34.488 -0.768 60.926 1.00 75.75 110 SER A N 1
ATOM 853 C CA . SER A 1 110 ? -34.420 0.654 60.562 1.00 75.75 110 SER A CA 1
ATOM 854 C C . SER A 1 110 ? -32.986 1.137 60.323 1.00 75.75 110 SER A C 1
ATOM 856 O O . SER A 1 110 ? -32.763 1.950 59.432 1.00 75.75 110 SER A O 1
ATOM 858 N N . LYS A 1 111 ? -32.003 0.605 61.063 1.00 77.81 111 LYS A N 1
ATOM 859 C CA . LYS A 1 111 ? -30.577 0.890 60.825 1.00 77.81 111 LYS A CA 1
ATOM 860 C C . LYS A 1 111 ? -30.111 0.349 59.473 1.00 77.81 111 LYS A C 1
ATOM 862 O O . LYS A 1 111 ? -29.557 1.094 58.675 1.00 77.81 111 LYS A O 1
ATOM 867 N N . ILE A 1 112 ? -30.413 -0.917 59.185 1.00 75.00 112 ILE A N 1
ATOM 868 C CA . ILE A 1 112 ? -30.030 -1.568 57.922 1.00 75.00 112 ILE A CA 1
ATOM 869 C C . ILE A 1 112 ? -30.718 -0.891 56.724 1.00 75.00 112 ILE A C 1
ATOM 871 O O . ILE A 1 112 ? -30.096 -0.661 55.691 1.00 75.00 112 ILE A O 1
ATOM 875 N N . THR A 1 113 ? -31.992 -0.524 56.871 1.00 75.44 113 THR A N 1
ATOM 876 C CA . THR A 1 113 ? -32.788 0.106 55.804 1.00 75.44 113 THR A CA 1
ATOM 877 C C . THR A 1 113 ? -32.404 1.572 55.575 1.00 75.44 113 THR A C 1
ATOM 879 O O . THR A 1 113 ? -32.659 2.093 54.498 1.00 75.44 113 THR A O 1
ATOM 882 N N . GLY A 1 114 ? -31.785 2.240 56.554 1.00 80.06 114 GLY A N 1
ATOM 883 C CA . GLY A 1 114 ? -31.271 3.605 56.400 1.00 80.06 114 GLY A CA 1
ATOM 884 C C . GLY A 1 114 ? -29.936 3.680 55.650 1.00 80.06 114 GLY A C 1
ATOM 885 O O . GLY A 1 114 ? -29.717 4.616 54.888 1.00 80.06 114 GLY A O 1
ATOM 886 N N . GLU A 1 115 ? -29.057 2.689 55.828 1.00 80.00 115 GLU A N 1
ATOM 887 C CA . GLU A 1 115 ? -27.726 2.648 55.192 1.00 80.00 115 GLU A CA 1
ATOM 888 C C . GLU A 1 115 ? -27.732 1.977 53.811 1.00 80.00 115 GLU A C 1
ATOM 890 O O . GLU A 1 115 ? -26.923 2.299 52.942 1.00 80.00 115 GLU A O 1
ATOM 895 N N . TYR A 1 116 ? -28.649 1.037 53.581 1.00 85.25 116 TYR A N 1
ATOM 896 C CA . TYR A 1 116 ? -28.722 0.310 52.316 1.00 85.25 116 TYR A CA 1
ATOM 897 C C . TYR A 1 116 ? -28.969 1.207 51.079 1.00 85.25 116 TYR A C 1
ATOM 899 O O . TYR A 1 116 ? -28.288 1.000 50.071 1.00 85.25 116 TYR A O 1
ATOM 907 N N . PRO A 1 117 ? -29.865 2.217 51.113 1.00 88.75 117 PRO A N 1
ATOM 908 C CA . PRO A 1 117 ? -30.105 3.098 49.970 1.00 88.75 117 PRO A CA 1
ATOM 909 C C . PRO A 1 117 ? -28.876 3.915 49.560 1.00 88.75 117 PRO A C 1
ATOM 911 O O . PRO A 1 117 ? -28.595 4.021 48.369 1.00 88.75 117 PRO A O 1
ATOM 914 N N . SER A 1 118 ? -28.109 4.437 50.522 1.00 89.12 118 SER A N 1
ATOM 915 C CA . SER A 1 118 ? -26.926 5.257 50.234 1.00 89.12 118 SER A CA 1
ATOM 916 C C . SER A 1 118 ? -25.757 4.425 49.703 1.00 89.12 118 SER A C 1
ATOM 918 O O . SER A 1 118 ? -25.058 4.849 48.784 1.00 89.12 118 SER A O 1
ATOM 920 N N . GLU A 1 119 ? -25.559 3.205 50.210 1.00 91.56 119 GLU A N 1
ATOM 921 C CA . GLU A 1 119 ? -24.549 2.294 49.662 1.00 91.56 119 GLU A CA 1
ATOM 922 C C . GLU A 1 119 ? -24.926 1.805 48.253 1.00 91.56 119 GLU A C 1
ATOM 924 O O . GLU A 1 119 ? -24.047 1.632 47.405 1.00 91.56 119 GLU A O 1
ATOM 929 N N . LEU A 1 120 ? -26.219 1.613 47.973 1.00 94.81 120 LEU A N 1
ATOM 930 C CA . LEU A 1 120 ? -26.701 1.287 46.631 1.00 94.81 120 LEU A CA 1
ATOM 931 C C . LEU A 1 120 ? -26.472 2.448 45.655 1.00 94.81 120 LEU A C 1
ATOM 933 O O . LEU A 1 120 ? -25.943 2.226 44.567 1.00 94.81 120 LEU A O 1
ATOM 937 N N . GLU A 1 121 ? -26.816 3.673 46.050 1.00 94.94 121 GLU A N 1
ATOM 938 C CA . GLU A 1 121 ? -26.577 4.888 45.265 1.00 94.94 121 GLU A CA 1
ATOM 939 C C . GLU A 1 121 ? -25.085 5.062 44.957 1.00 94.94 121 GLU A C 1
ATOM 941 O O . GLU A 1 121 ? -24.699 5.178 43.794 1.00 94.94 121 GLU A O 1
ATOM 946 N N . ARG A 1 122 ? -24.217 4.931 45.969 1.00 96.19 122 ARG A N 1
ATOM 947 C CA . ARG A 1 122 ? -22.759 5.011 45.798 1.00 96.19 122 ARG A CA 1
ATOM 948 C C . ARG A 1 122 ? -22.231 3.981 44.794 1.00 96.19 122 ARG A C 1
ATOM 950 O O . ARG A 1 122 ? -21.340 4.294 43.998 1.00 96.19 122 ARG A O 1
ATOM 957 N N . ARG A 1 123 ? -22.743 2.745 44.837 1.00 97.06 123 ARG A N 1
ATOM 958 C CA . ARG A 1 123 ? -22.370 1.684 43.883 1.00 97.06 123 ARG A CA 1
ATOM 959 C C . ARG A 1 123 ? -22.855 2.002 42.476 1.00 97.06 123 ARG A C 1
ATOM 961 O O . ARG A 1 123 ? -22.066 1.887 41.546 1.00 97.06 123 ARG A O 1
ATOM 968 N N . LEU A 1 124 ? -24.101 2.448 42.329 1.00 97.56 124 LEU A N 1
ATOM 969 C CA . LEU A 1 124 ? -24.665 2.838 41.037 1.00 97.56 124 LEU A CA 1
ATOM 970 C C . LEU A 1 124 ? -23.889 3.995 40.407 1.00 97.56 124 LEU A C 1
ATOM 972 O O . LEU A 1 124 ? -23.554 3.937 39.227 1.00 97.56 124 LEU A O 1
ATOM 976 N N . GLU A 1 125 ? -23.532 5.017 41.182 1.00 97.94 125 GLU A N 1
ATOM 977 C CA . GLU A 1 125 ? -22.703 6.120 40.693 1.00 97.94 125 GLU A CA 1
ATOM 978 C C . GLU A 1 125 ? -21.309 5.660 40.265 1.00 97.94 125 GLU A C 1
ATOM 980 O O . GLU A 1 125 ? -20.758 6.150 39.275 1.00 97.94 125 GLU A O 1
ATOM 985 N N . GLN A 1 126 ? -20.709 4.742 41.026 1.00 98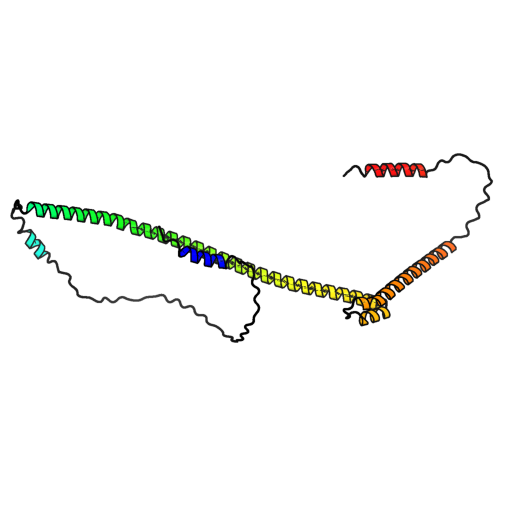.06 126 GLN A N 1
ATOM 986 C CA . GLN A 1 126 ? -19.413 4.179 40.681 1.00 98.06 126 GLN A CA 1
ATOM 987 C C . GLN A 1 126 ? -19.491 3.396 39.366 1.00 98.06 126 GLN A C 1
ATOM 989 O O . GLN A 1 126 ? -18.695 3.659 38.464 1.00 98.06 126 GLN A O 1
ATOM 994 N N . GLU A 1 127 ? -20.472 2.505 39.223 1.00 98.19 127 GLU A N 1
ATOM 995 C CA . GLU A 1 127 ? -20.695 1.748 37.989 1.00 98.19 127 GLU A CA 1
ATOM 996 C C . GLU A 1 127 ? -20.993 2.678 36.806 1.00 98.19 127 GLU A C 1
ATOM 998 O O . GLU A 1 127 ? -20.425 2.505 35.728 1.00 98.19 127 GLU A O 1
ATOM 1003 N N . ALA A 1 128 ? -21.803 3.723 36.999 1.00 98.19 128 ALA A N 1
ATOM 1004 C CA . ALA A 1 128 ? -22.087 4.714 35.965 1.00 98.19 128 ALA A CA 1
ATOM 1005 C C . ALA A 1 128 ? -20.812 5.432 35.490 1.00 98.19 128 ALA A C 1
ATOM 1007 O O . ALA A 1 128 ? -20.609 5.610 34.284 1.00 98.19 128 ALA A O 1
ATOM 1008 N N . ARG A 1 129 ? -19.915 5.800 36.416 1.00 98.44 129 ARG A N 1
ATOM 1009 C CA . ARG A 1 129 ? -18.612 6.403 36.087 1.00 98.44 129 ARG A CA 1
ATOM 1010 C C . ARG A 1 129 ? -17.702 5.436 35.332 1.00 98.44 129 ARG A C 1
ATOM 1012 O O . ARG A 1 129 ? -17.069 5.840 34.357 1.00 98.44 129 ARG A O 1
ATOM 1019 N N . GLU A 1 130 ? -17.651 4.172 35.739 1.00 98.38 130 GLU A N 1
ATOM 1020 C CA . GLU A 1 130 ? -16.863 3.138 35.059 1.00 98.38 130 GLU A CA 1
ATOM 1021 C C . GLU A 1 130 ? -17.385 2.875 33.638 1.00 98.38 130 GLU A C 1
ATOM 1023 O O . GLU A 1 130 ? -16.607 2.845 32.681 1.00 98.38 130 GLU A O 1
ATOM 1028 N N . VAL A 1 131 ? -18.706 2.785 33.463 1.00 98.50 131 VAL A N 1
ATOM 1029 C CA . VAL A 1 131 ? -19.344 2.643 32.146 1.00 98.50 131 VAL A CA 1
ATOM 1030 C C . VAL A 1 131 ? -19.060 3.857 31.263 1.00 98.50 131 VAL A C 1
ATOM 1032 O O . VAL A 1 131 ? -18.736 3.693 30.085 1.00 98.50 131 VAL A O 1
ATOM 1035 N N . ALA A 1 132 ? -19.124 5.073 31.810 1.00 98.56 132 ALA A N 1
ATOM 1036 C CA . ALA A 1 132 ? -18.792 6.286 31.068 1.00 98.56 132 ALA A CA 1
ATOM 1037 C C . ALA A 1 132 ? -17.323 6.292 30.605 1.00 98.56 132 ALA A C 1
ATOM 1039 O O . ALA A 1 132 ? -17.044 6.625 29.448 1.00 98.56 132 ALA A O 1
ATOM 1040 N N . ALA A 1 133 ? -16.394 5.868 31.466 1.00 98.38 133 ALA A N 1
ATOM 1041 C CA . ALA A 1 133 ? -14.980 5.740 31.123 1.00 98.38 133 ALA A CA 1
ATOM 1042 C C . ALA A 1 133 ? -14.753 4.700 30.011 1.00 98.38 133 ALA A C 1
ATOM 1044 O O . ALA A 1 133 ? -14.088 4.997 29.016 1.00 98.38 133 ALA A O 1
ATOM 1045 N N . LEU A 1 134 ? -15.377 3.522 30.117 1.00 98.50 134 LEU A N 1
ATOM 1046 C CA . LEU A 1 134 ? -15.311 2.478 29.089 1.00 98.50 134 LEU A CA 1
ATOM 1047 C C . LEU A 1 134 ? -15.914 2.939 27.757 1.00 98.50 134 LEU A C 1
ATOM 1049 O O . LEU A 1 134 ? -15.361 2.663 26.691 1.00 98.50 134 LEU A O 1
ATOM 1053 N N . ALA A 1 135 ? -17.026 3.674 27.789 1.00 98.44 135 ALA A N 1
ATOM 1054 C CA . ALA A 1 135 ? -17.636 4.233 26.588 1.00 98.44 135 ALA A CA 1
ATOM 1055 C C . ALA A 1 135 ? -16.716 5.260 25.907 1.00 98.44 135 ALA A C 1
ATOM 1057 O O . ALA A 1 135 ? -16.609 5.275 24.677 1.00 98.44 135 ALA A O 1
ATOM 1058 N N . ALA A 1 136 ? -16.024 6.097 26.686 1.00 98.44 136 ALA A N 1
ATOM 1059 C CA . ALA A 1 136 ? -15.034 7.034 26.163 1.00 98.44 136 ALA A CA 1
ATOM 1060 C C . ALA A 1 136 ? -13.831 6.303 25.542 1.00 98.44 136 ALA A C 1
ATOM 1062 O O . ALA A 1 136 ? -13.419 6.632 24.427 1.00 98.44 136 ALA A O 1
ATOM 1063 N N . GLU A 1 137 ? -13.312 5.266 26.201 1.00 98.56 137 GLU A N 1
ATOM 1064 C CA . GLU A 1 137 ? -12.220 4.445 25.671 1.00 98.56 137 GLU A CA 1
ATOM 1065 C C . GLU A 1 137 ? -12.619 3.734 24.368 1.00 98.56 137 GLU A C 1
ATOM 1067 O O . GLU A 1 137 ? -11.877 3.773 23.384 1.00 98.56 137 GLU A O 1
ATOM 1072 N N . ALA A 1 138 ? -13.825 3.165 24.308 1.00 98.56 138 ALA A N 1
ATOM 1073 C CA . ALA A 1 138 ? -14.343 2.515 23.107 1.00 98.56 138 ALA A CA 1
ATOM 1074 C C . ALA A 1 138 ? -14.465 3.489 21.921 1.00 98.56 138 ALA A C 1
ATOM 1076 O O . ALA A 1 138 ? -14.124 3.135 20.785 1.00 98.56 138 ALA A O 1
ATOM 1077 N N . ARG A 1 139 ? -14.906 4.732 22.169 1.00 98.50 139 ARG A N 1
ATOM 1078 C CA . ARG A 1 139 ? -14.939 5.796 21.149 1.00 98.50 139 ARG A CA 1
ATOM 1079 C C . ARG A 1 139 ? -13.529 6.147 20.670 1.00 98.50 139 ARG A C 1
ATOM 1081 O O . ARG A 1 139 ? -13.277 6.114 19.468 1.00 98.50 139 ARG A O 1
ATOM 1088 N N . ASN A 1 140 ? -12.589 6.352 21.590 1.00 98.56 140 ASN A N 1
ATOM 1089 C CA . ASN A 1 140 ? -11.193 6.636 21.249 1.00 98.56 140 ASN A CA 1
ATOM 1090 C C . ASN A 1 140 ? -10.558 5.509 20.416 1.00 98.56 140 ASN A C 1
ATOM 1092 O O . ASN A 1 140 ? -9.894 5.768 19.408 1.00 98.56 140 ASN A O 1
ATOM 1096 N N . ALA A 1 141 ? -10.797 4.249 20.788 1.00 98.56 141 ALA A N 1
ATOM 1097 C CA . ALA A 1 141 ? -10.318 3.088 20.043 1.00 98.56 141 ALA A CA 1
ATOM 1098 C C . ALA A 1 141 ? -10.898 3.048 18.619 1.00 98.56 141 ALA A C 1
ATOM 1100 O O . ALA A 1 141 ? -10.167 2.824 17.648 1.00 98.56 141 ALA A O 1
ATOM 1101 N N . ARG A 1 142 ? -12.199 3.328 18.468 1.00 98.44 142 ARG A N 1
ATOM 1102 C CA . ARG A 1 142 ? -12.856 3.441 17.157 1.00 98.44 142 ARG A CA 1
ATOM 1103 C C . ARG A 1 142 ? -12.223 4.538 16.296 1.00 98.44 142 ARG A C 1
ATOM 1105 O O . ARG A 1 142 ? -11.986 4.309 15.103 1.00 98.44 142 ARG A O 1
ATOM 1112 N N . ASP A 1 143 ? -11.923 5.697 16.869 1.00 98.56 143 ASP A N 1
ATOM 1113 C CA . ASP A 1 143 ? -11.325 6.819 16.139 1.00 98.56 143 ASP A CA 1
ATOM 1114 C C . ASP A 1 143 ? -9.903 6.502 15.678 1.00 98.56 143 ASP A C 1
ATOM 1116 O O . ASP A 1 143 ? -9.544 6.753 14.523 1.00 98.56 143 ASP A O 1
ATOM 1120 N N . VAL A 1 144 ? -9.103 5.859 16.534 1.00 98.62 144 VAL A N 1
ATOM 1121 C CA . VAL A 1 144 ? -7.773 5.356 16.164 1.00 98.62 144 VAL A CA 1
ATOM 1122 C C . VAL A 1 144 ? -7.874 4.376 14.995 1.00 98.62 144 VAL A C 1
ATOM 1124 O O . VAL A 1 144 ? -7.191 4.568 13.989 1.00 98.62 144 VAL A O 1
ATOM 1127 N N . VAL A 1 145 ? -8.768 3.384 15.060 1.00 98.62 145 VAL A N 1
ATOM 1128 C CA . VAL A 1 145 ? -8.965 2.418 13.963 1.00 98.62 145 VAL A CA 1
ATOM 1129 C C . VAL A 1 145 ? -9.370 3.120 12.667 1.00 98.62 145 VAL A C 1
ATOM 1131 O O . VAL A 1 145 ? -8.870 2.773 11.592 1.00 98.62 145 VAL A O 1
ATOM 1134 N N . THR A 1 146 ? -10.246 4.119 12.747 1.00 98.50 146 THR A N 1
ATOM 1135 C CA . THR A 1 146 ? -10.698 4.893 11.584 1.00 98.50 146 THR A CA 1
ATOM 1136 C C . THR A 1 146 ? -9.539 5.669 10.955 1.00 98.50 146 THR A C 1
ATOM 1138 O O . THR A 1 146 ? -9.313 5.551 9.746 1.00 98.50 146 THR A O 1
ATOM 1141 N N . ARG A 1 147 ? -8.729 6.364 11.766 1.00 98.69 147 ARG A N 1
ATOM 1142 C CA . ARG A 1 147 ? -7.513 7.058 11.306 1.00 98.69 147 ARG A CA 1
ATOM 1143 C C . ARG A 1 147 ? -6.508 6.096 10.684 1.00 98.69 147 ARG A C 1
ATOM 1145 O O . ARG A 1 147 ? -6.036 6.339 9.576 1.00 98.69 147 ARG A O 1
ATOM 1152 N N . THR A 1 148 ? -6.231 4.965 11.328 1.00 98.62 148 THR A N 1
ATOM 1153 C CA . THR A 1 148 ? -5.306 3.957 10.794 1.00 98.62 148 THR A CA 1
ATOM 1154 C C . THR A 1 148 ? -5.809 3.371 9.474 1.00 98.62 148 THR A C 1
ATOM 1156 O O . THR A 1 148 ? -5.022 3.149 8.552 1.00 98.62 148 THR A O 1
ATOM 1159 N N . ARG A 1 149 ? -7.120 3.139 9.322 1.00 98.62 149 ARG A N 1
ATOM 1160 C CA . ARG A 1 149 ? -7.707 2.703 8.044 1.00 98.62 149 ARG A CA 1
ATOM 1161 C C . ARG A 1 149 ? -7.527 3.759 6.954 1.00 98.62 149 ARG A C 1
ATOM 1163 O O . ARG A 1 149 ? -7.145 3.395 5.840 1.00 98.62 149 ARG A O 1
ATOM 1170 N N . ALA A 1 150 ? -7.754 5.035 7.263 1.00 98.56 150 ALA A N 1
ATOM 1171 C CA . ALA A 1 150 ? -7.533 6.138 6.328 1.00 98.56 150 ALA A CA 1
ATOM 1172 C C . ALA A 1 150 ? -6.056 6.237 5.907 1.00 98.56 150 ALA A C 1
ATOM 1174 O O . ALA A 1 150 ? -5.759 6.238 4.713 1.00 98.56 150 ALA A O 1
ATOM 1175 N N . GLN A 1 151 ? -5.125 6.183 6.864 1.00 98.56 151 GLN A N 1
ATOM 1176 C CA . GLN A 1 151 ? -3.683 6.170 6.598 1.00 98.56 151 GLN A CA 1
ATOM 1177 C C . GLN A 1 151 ? -3.272 4.989 5.713 1.00 98.56 151 GLN A C 1
ATOM 1179 O O . GLN A 1 151 ? -2.567 5.171 4.725 1.00 98.56 151 GLN A O 1
ATOM 1184 N N . ARG A 1 152 ? -3.763 3.773 5.992 1.00 98.62 152 ARG A N 1
ATOM 1185 C CA . ARG A 1 152 ? -3.485 2.598 5.147 1.00 98.62 152 ARG A CA 1
ATOM 1186 C C . ARG A 1 152 ? -3.972 2.792 3.712 1.00 98.62 152 ARG A C 1
ATOM 1188 O O . ARG A 1 152 ? -3.289 2.366 2.783 1.00 98.62 152 ARG A O 1
ATOM 1195 N N . ARG A 1 153 ? -5.140 3.410 3.510 1.00 98.56 153 ARG A N 1
ATOM 1196 C CA . ARG A 1 153 ? -5.650 3.732 2.165 1.00 98.56 153 ARG A CA 1
ATOM 1197 C C . ARG A 1 153 ? -4.751 4.753 1.465 1.00 98.56 153 ARG A C 1
ATOM 1199 O O . ARG A 1 153 ? -4.372 4.505 0.325 1.00 98.56 153 ARG A O 1
ATOM 1206 N N . ALA A 1 154 ? -4.348 5.818 2.158 1.00 98.50 154 ALA A N 1
ATOM 1207 C CA . ALA A 1 154 ? -3.440 6.834 1.625 1.00 98.50 154 ALA A CA 1
ATOM 1208 C C . ALA A 1 154 ? -2.076 6.242 1.226 1.00 98.50 154 ALA A C 1
ATOM 1210 O O . ALA A 1 154 ? -1.619 6.445 0.106 1.00 98.50 154 ALA A O 1
ATOM 1211 N N . VAL A 1 155 ? -1.472 5.412 2.083 1.00 98.69 155 VAL A N 1
ATOM 1212 C CA . VAL A 1 155 ? -0.198 4.731 1.787 1.00 98.69 155 VAL A CA 1
ATOM 1213 C C . VAL A 1 155 ? -0.331 3.790 0.587 1.00 98.69 155 VAL A C 1
ATOM 1215 O O . VAL A 1 155 ? 0.551 3.747 -0.268 1.00 98.69 155 VAL A O 1
ATOM 1218 N N . ARG A 1 156 ? -1.441 3.048 0.472 1.00 98.69 156 ARG A N 1
ATOM 1219 C CA . ARG A 1 156 ? -1.694 2.198 -0.704 1.00 98.69 156 ARG A CA 1
ATOM 1220 C C . ARG A 1 156 ? -1.830 3.022 -1.983 1.00 98.69 156 ARG A C 1
ATOM 1222 O O . ARG A 1 156 ? -1.321 2.592 -3.013 1.00 98.69 156 ARG A O 1
ATOM 1229 N N . ALA A 1 157 ? -2.499 4.172 -1.925 1.00 98.56 157 ALA A N 1
ATOM 1230 C CA . ALA A 1 157 ? -2.617 5.079 -3.063 1.00 98.56 157 ALA A CA 1
ATOM 1231 C C . ALA A 1 157 ? -1.245 5.636 -3.474 1.00 98.56 157 ALA A C 1
ATOM 1233 O O . ALA A 1 157 ? -0.883 5.543 -4.644 1.00 98.56 157 ALA A O 1
ATOM 1234 N N . LEU A 1 158 ? -0.441 6.094 -2.509 1.00 98.56 158 LEU A N 1
ATOM 1235 C CA . LEU A 1 158 ? 0.919 6.574 -2.758 1.00 98.56 158 LEU A CA 1
ATOM 1236 C C . LEU A 1 158 ? 1.807 5.481 -3.361 1.00 98.56 158 LEU A C 1
ATOM 1238 O O . LEU A 1 158 ? 2.493 5.725 -4.347 1.00 98.56 158 LEU A O 1
ATOM 1242 N N . LYS A 1 159 ? 1.752 4.251 -2.834 1.00 98.62 159 LYS A N 1
ATOM 1243 C CA . LYS A 1 159 ? 2.485 3.111 -3.401 1.00 98.62 159 LYS A CA 1
ATOM 1244 C C . LYS A 1 159 ? 2.106 2.877 -4.863 1.00 98.62 159 LYS A C 1
ATOM 1246 O O . LYS A 1 159 ? 2.991 2.705 -5.693 1.00 98.62 159 LYS A O 1
ATOM 1251 N N . LYS A 1 160 ? 0.806 2.860 -5.182 1.00 98.62 160 LYS A N 1
ATOM 1252 C CA . LYS A 1 160 ? 0.335 2.700 -6.568 1.00 98.62 160 LYS A CA 1
ATOM 1253 C C . LYS A 1 160 ? 0.870 3.816 -7.464 1.00 98.62 160 LYS A C 1
ATOM 1255 O O . LYS A 1 160 ? 1.363 3.526 -8.548 1.00 98.62 160 LYS A O 1
ATOM 1260 N N . HIS A 1 161 ? 0.816 5.059 -6.988 1.00 98.62 161 HIS A N 1
ATOM 1261 C CA . HIS A 1 161 ? 1.334 6.211 -7.715 1.00 98.62 161 HIS A CA 1
ATOM 1262 C C . HIS A 1 161 ? 2.843 6.104 -7.969 1.00 98.62 161 HIS A C 1
ATOM 1264 O O . HIS A 1 161 ? 3.272 6.244 -9.107 1.00 98.62 161 HIS A O 1
ATOM 1270 N N . LEU A 1 162 ? 3.641 5.767 -6.952 1.00 98.69 162 LEU A N 1
ATOM 1271 C CA . LEU A 1 162 ? 5.090 5.602 -7.092 1.00 98.69 162 LEU A CA 1
ATOM 1272 C C . LEU A 1 162 ? 5.460 4.465 -8.049 1.00 98.69 162 LEU A C 1
ATOM 1274 O O . LEU A 1 162 ? 6.375 4.620 -8.847 1.00 98.69 162 LEU A O 1
ATOM 1278 N N . VAL A 1 163 ? 4.741 3.340 -8.012 1.00 98.69 163 VAL A N 1
ATOM 1279 C CA . VAL A 1 163 ? 4.963 2.235 -8.958 1.00 98.69 163 VAL A CA 1
ATOM 1280 C C . VAL A 1 163 ? 4.670 2.677 -10.393 1.00 98.69 163 VAL A C 1
ATOM 1282 O O . VAL A 1 163 ? 5.473 2.407 -11.282 1.00 98.69 163 VAL A O 1
ATOM 1285 N N . ALA A 1 164 ? 3.564 3.391 -10.618 1.00 98.56 164 ALA A N 1
ATOM 1286 C CA . ALA A 1 164 ? 3.234 3.932 -11.934 1.00 98.56 164 ALA A CA 1
ATOM 1287 C C . ALA A 1 164 ? 4.269 4.970 -12.404 1.00 98.56 164 ALA A C 1
ATOM 1289 O O . ALA A 1 164 ? 4.691 4.943 -13.556 1.00 98.56 164 ALA A O 1
ATOM 1290 N N . HIS A 1 165 ? 4.726 5.840 -11.502 1.00 98.56 165 HIS A N 1
ATOM 1291 C CA . HIS A 1 165 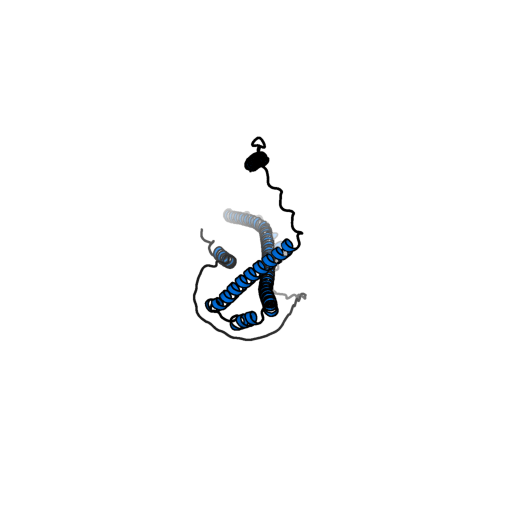? 5.753 6.835 -11.793 1.00 98.56 165 HIS A CA 1
ATOM 1292 C C . HIS A 1 165 ? 7.093 6.184 -12.160 1.00 98.56 165 HIS A C 1
ATOM 1294 O O . HIS A 1 165 ? 7.705 6.559 -13.153 1.00 98.56 165 HIS A O 1
ATOM 1300 N N . LEU A 1 166 ? 7.524 5.156 -11.422 1.00 98.69 166 LEU A N 1
ATOM 1301 C CA . LEU A 1 166 ? 8.733 4.395 -11.752 1.00 98.69 166 LEU A CA 1
ATOM 1302 C C . LEU A 1 166 ? 8.621 3.684 -13.104 1.00 98.69 166 LEU A C 1
ATOM 1304 O O . LEU A 1 166 ? 9.588 3.671 -13.859 1.00 98.69 166 LEU A O 1
ATOM 1308 N N . ALA A 1 167 ? 7.459 3.108 -13.422 1.00 98.50 167 ALA A N 1
ATOM 1309 C CA . ALA A 1 167 ? 7.224 2.513 -14.735 1.00 98.50 167 ALA A CA 1
ATOM 1310 C C . ALA A 1 167 ? 7.317 3.567 -15.849 1.00 98.50 167 ALA A C 1
ATOM 1312 O O . ALA A 1 167 ? 7.976 3.328 -16.856 1.00 98.50 167 ALA A O 1
ATOM 1313 N N . SER A 1 168 ? 6.734 4.751 -15.634 1.00 98.56 168 SER A N 1
ATOM 1314 C CA . SER A 1 168 ? 6.839 5.872 -16.571 1.00 98.56 168 SER A CA 1
ATOM 1315 C C . SER A 1 168 ? 8.282 6.327 -16.772 1.00 98.56 168 SER A C 1
ATOM 1317 O O . SER A 1 168 ? 8.665 6.562 -17.909 1.00 98.56 168 SER A O 1
ATOM 1319 N N . LEU A 1 169 ? 9.076 6.445 -15.702 1.00 98.62 169 LEU A N 1
ATOM 1320 C CA . LEU A 1 169 ? 10.477 6.870 -15.799 1.00 98.62 169 LEU A CA 1
ATOM 1321 C C . LEU A 1 169 ? 11.340 5.865 -16.566 1.00 98.62 169 LEU A C 1
ATOM 1323 O O . LEU A 1 169 ? 12.149 6.260 -17.400 1.00 98.62 169 LEU A O 1
ATOM 1327 N N . ARG A 1 170 ? 11.139 4.566 -16.318 1.00 98.38 170 ARG A N 1
ATOM 1328 C CA . ARG A 1 170 ? 11.827 3.502 -17.068 1.00 98.38 170 ARG A CA 1
ATOM 1329 C C . ARG A 1 170 ? 11.495 3.567 -18.551 1.00 98.38 170 ARG A C 1
ATOM 1331 O O . ARG A 1 170 ? 12.375 3.475 -19.393 1.00 98.38 170 ARG A O 1
ATOM 1338 N N . GLU A 1 171 ? 10.222 3.756 -18.862 1.00 97.88 171 GLU A N 1
ATOM 1339 C CA . GLU A 1 171 ? 9.760 3.872 -20.237 1.00 97.88 171 GLU A CA 1
ATOM 1340 C C . GLU A 1 171 ? 10.310 5.141 -20.920 1.00 97.88 171 GLU A C 1
ATOM 1342 O O . GLU A 1 171 ? 10.703 5.093 -22.084 1.00 97.88 171 GLU A O 1
ATOM 1347 N N . THR A 1 172 ? 10.387 6.280 -20.219 1.00 98.31 172 THR A N 1
ATOM 1348 C CA . THR A 1 172 ? 11.007 7.494 -20.776 1.00 98.31 172 THR A CA 1
ATOM 1349 C C . THR A 1 172 ? 12.503 7.321 -21.011 1.00 98.31 172 THR A C 1
ATOM 1351 O O . THR A 1 172 ? 12.980 7.713 -22.068 1.00 98.31 172 THR A O 1
ATOM 1354 N N . GLU A 1 173 ? 13.221 6.684 -20.084 1.00 98.25 173 GLU A N 1
ATOM 1355 C CA . GLU A 1 173 ? 14.650 6.384 -20.229 1.00 98.25 173 GLU A CA 1
ATOM 1356 C C . GLU A 1 173 ? 14.909 5.495 -21.453 1.00 98.25 173 GLU A C 1
ATOM 1358 O O . GLU A 1 173 ? 15.739 5.829 -22.298 1.00 98.25 173 GLU A O 1
ATOM 1363 N N . VAL A 1 174 ? 14.143 4.408 -21.614 1.00 97.62 174 VAL A N 1
ATOM 1364 C CA . VAL A 1 174 ? 14.241 3.536 -22.796 1.00 97.62 174 VAL A CA 1
ATOM 1365 C C . VAL A 1 174 ? 13.978 4.330 -24.076 1.00 97.62 174 VAL A C 1
ATOM 1367 O O . VAL A 1 174 ? 14.767 4.240 -25.014 1.00 97.62 174 VAL A O 1
ATOM 1370 N N . ARG A 1 175 ? 12.933 5.167 -24.112 1.00 97.81 175 ARG A N 1
ATOM 1371 C CA . ARG A 1 175 ? 12.628 6.009 -25.283 1.00 97.81 175 ARG A CA 1
ATOM 1372 C C . ARG A 1 175 ? 13.742 7.008 -25.613 1.00 97.81 175 ARG A C 1
ATOM 1374 O O . ARG A 1 175 ? 14.007 7.253 -26.791 1.00 97.81 175 ARG A O 1
ATOM 1381 N N . GLU A 1 176 ? 14.398 7.589 -24.613 1.00 98.12 176 GLU A N 1
ATOM 1382 C CA . GLU A 1 176 ? 15.530 8.505 -24.807 1.00 98.12 176 GLU A CA 1
ATOM 1383 C C . GLU A 1 176 ? 16.767 7.783 -25.360 1.00 98.12 176 GLU A C 1
ATOM 1385 O O . GLU A 1 176 ? 17.406 8.267 -26.305 1.00 98.12 176 GLU A O 1
ATOM 1390 N N . LEU A 1 177 ? 17.067 6.591 -24.836 1.00 97.50 177 LEU A N 1
ATOM 1391 C CA . LEU A 1 177 ? 18.131 5.730 -25.353 1.00 97.50 177 LEU A CA 1
ATOM 1392 C C . LEU A 1 177 ? 17.845 5.313 -26.801 1.00 97.50 177 LEU A C 1
ATOM 1394 O O . LEU A 1 177 ? 18.696 5.481 -27.677 1.00 97.50 177 LEU A O 1
ATOM 1398 N N . GLU A 1 178 ? 16.624 4.857 -27.085 1.00 97.44 178 GLU A N 1
ATOM 1399 C CA . GLU A 1 178 ? 16.169 4.510 -28.433 1.00 97.44 178 GLU A CA 1
ATOM 1400 C C . GLU A 1 178 ? 16.296 5.691 -29.401 1.00 97.44 178 GLU A C 1
ATOM 1402 O O . GLU A 1 178 ? 16.791 5.527 -30.517 1.00 97.44 178 GLU A O 1
ATOM 1407 N N . SER A 1 179 ? 15.900 6.894 -28.975 1.00 98.00 179 SER A N 1
ATOM 1408 C CA . SER A 1 179 ? 16.038 8.117 -29.771 1.00 98.00 179 SER A CA 1
ATOM 1409 C C . SER A 1 179 ? 17.504 8.414 -30.107 1.00 98.00 179 SER A C 1
ATOM 1411 O O . SER A 1 179 ? 17.835 8.702 -31.260 1.00 98.00 179 SER A O 1
ATOM 1413 N N . THR A 1 180 ? 18.405 8.277 -29.132 1.00 98.00 180 THR A N 1
ATOM 1414 C CA . THR A 1 180 ? 19.847 8.515 -29.315 1.00 98.00 180 THR A CA 1
ATOM 1415 C C . THR A 1 180 ? 20.463 7.524 -30.304 1.00 98.00 180 THR A C 1
ATOM 1417 O O . THR A 1 180 ? 21.191 7.922 -31.220 1.00 98.00 180 THR A O 1
ATOM 1420 N N . VAL A 1 181 ? 20.129 6.236 -30.172 1.00 97.56 181 VAL A N 1
ATOM 1421 C CA . VAL A 1 181 ? 20.597 5.187 -31.091 1.00 97.56 181 VAL A CA 1
ATOM 1422 C C . VAL A 1 181 ? 20.020 5.406 -32.488 1.00 97.56 181 VAL A C 1
ATOM 1424 O O . VAL A 1 181 ? 20.760 5.342 -33.467 1.00 97.56 181 VAL A O 1
ATOM 1427 N N . ARG A 1 182 ? 18.731 5.746 -32.602 1.00 97.56 182 ARG A N 1
ATOM 1428 C CA . ARG A 1 182 ? 18.061 6.019 -33.884 1.00 97.56 182 ARG A CA 1
ATOM 1429 C C . ARG A 1 182 ? 18.719 7.161 -34.660 1.00 97.56 182 ARG A C 1
ATOM 1431 O O . ARG A 1 182 ? 18.812 7.070 -35.885 1.00 97.56 182 ARG A O 1
ATOM 1438 N N . LEU A 1 183 ? 19.150 8.218 -33.968 1.00 97.69 183 LEU A N 1
ATOM 1439 C CA . LEU A 1 183 ? 19.843 9.359 -34.575 1.00 97.69 183 LEU A CA 1
ATOM 1440 C C . LEU A 1 183 ? 21.292 9.031 -34.963 1.00 97.69 183 LEU A C 1
ATOM 1442 O O . LEU A 1 183 ? 21.765 9.524 -35.985 1.00 97.69 183 LEU A O 1
ATOM 1446 N N . SER A 1 184 ? 21.979 8.199 -34.177 1.00 96.44 184 SER A N 1
ATOM 1447 C CA . SER A 1 184 ? 23.406 7.901 -34.367 1.00 96.44 184 SER A CA 1
ATOM 1448 C C . SER A 1 184 ? 23.661 6.766 -35.366 1.00 96.44 184 SER A C 1
ATOM 1450 O O . SER A 1 184 ? 24.543 6.872 -36.214 1.00 96.44 184 SER A O 1
ATOM 1452 N N . ASP A 1 185 ? 22.883 5.681 -35.295 1.00 97.12 185 ASP A N 1
ATOM 1453 C CA . ASP A 1 185 ? 23.000 4.511 -36.169 1.00 97.12 185 ASP A CA 1
ATOM 1454 C C . ASP A 1 185 ? 21.623 3.883 -36.440 1.00 97.12 185 ASP A C 1
ATOM 1456 O O . ASP A 1 185 ? 21.107 3.031 -35.709 1.00 97.12 185 ASP A O 1
ATOM 1460 N N . ARG A 1 186 ? 21.030 4.273 -37.572 1.00 97.12 186 ARG A N 1
ATOM 1461 C CA . ARG A 1 186 ? 19.711 3.790 -37.999 1.00 97.12 186 ARG A CA 1
ATOM 1462 C C . ARG A 1 186 ? 19.682 2.293 -38.324 1.00 97.12 186 ARG A C 1
ATOM 1464 O O . ARG A 1 186 ? 18.603 1.704 -38.286 1.00 97.12 186 ARG A O 1
ATOM 1471 N N . LYS A 1 187 ? 20.812 1.674 -38.691 1.00 96.19 187 LYS A N 1
ATOM 1472 C CA . LYS A 1 187 ? 20.861 0.229 -38.975 1.00 96.19 187 LYS A CA 1
ATOM 1473 C C . LYS A 1 187 ? 20.844 -0.555 -37.670 1.00 96.19 187 LYS A C 1
ATOM 1475 O O . LYS A 1 187 ? 20.025 -1.456 -37.535 1.00 96.19 187 LYS A O 1
ATOM 1480 N N . LEU A 1 188 ? 21.663 -0.141 -36.705 1.00 96.00 188 LEU A N 1
ATOM 1481 C CA . LEU A 1 188 ? 21.690 -0.733 -35.369 1.00 96.00 188 LEU A CA 1
ATOM 1482 C C . LEU A 1 188 ? 20.328 -0.607 -34.675 1.00 96.00 188 LEU A C 1
ATOM 1484 O O . LEU A 1 188 ? 19.830 -1.574 -34.105 1.00 96.00 188 LEU A O 1
ATOM 1488 N N . PHE A 1 189 ? 19.684 0.557 -34.804 1.00 97.56 189 PHE A N 1
ATOM 1489 C CA . PHE A 1 189 ? 18.343 0.772 -34.267 1.00 97.56 189 PHE A CA 1
ATOM 1490 C C . PHE A 1 189 ? 17.297 -0.196 -34.851 1.00 97.56 189 PHE A C 1
ATOM 1492 O O . PHE A 1 189 ? 16.459 -0.710 -34.117 1.00 97.56 189 PHE A O 1
ATOM 1499 N N . LYS A 1 190 ? 17.356 -0.493 -36.157 1.00 97.62 190 LYS A N 1
ATOM 1500 C CA . LYS A 1 190 ? 16.452 -1.473 -36.786 1.00 97.62 190 LYS A CA 1
ATOM 1501 C C . LYS A 1 190 ? 16.678 -2.894 -36.268 1.00 97.62 190 LYS A C 1
ATOM 1503 O O . LYS A 1 190 ? 15.709 -3.625 -36.091 1.00 97.62 190 LYS A O 1
ATOM 1508 N N . SER A 1 191 ? 17.932 -3.280 -36.026 1.00 96.50 191 SER A N 1
ATOM 1509 C CA . SER A 1 191 ? 18.256 -4.576 -35.419 1.00 96.50 191 SER A CA 1
ATOM 1510 C C . SER A 1 191 ? 17.718 -4.674 -33.987 1.00 96.50 191 SER A C 1
ATOM 1512 O O . SER A 1 191 ? 17.154 -5.699 -33.623 1.00 96.50 191 SER A O 1
ATOM 1514 N N . TRP A 1 192 ? 17.814 -3.595 -33.199 1.00 96.69 192 TRP A N 1
ATOM 1515 C CA . TRP A 1 192 ? 17.173 -3.500 -31.881 1.00 96.69 192 TRP A CA 1
ATOM 1516 C C . TRP A 1 192 ? 15.644 -3.634 -31.964 1.00 96.69 192 TRP A C 1
ATOM 1518 O O . TRP A 1 192 ? 15.072 -4.447 -31.244 1.00 96.69 192 TRP A O 1
ATOM 1528 N N . GLU A 1 193 ? 14.975 -2.906 -32.867 1.00 96.88 193 GLU A N 1
ATOM 1529 C CA . GLU A 1 193 ? 13.512 -2.988 -33.026 1.00 96.88 193 GLU A CA 1
ATOM 1530 C C . GLU A 1 193 ? 13.017 -4.395 -33.373 1.00 96.88 193 GLU A C 1
ATOM 1532 O O . GLU A 1 193 ? 11.930 -4.770 -32.946 1.00 96.88 193 GLU A O 1
ATOM 1537 N N . ALA A 1 194 ? 13.806 -5.181 -34.109 1.00 96.56 194 ALA A N 1
ATOM 1538 C CA . ALA A 1 194 ? 13.465 -6.562 -34.439 1.00 96.56 194 ALA A CA 1
ATOM 1539 C C . ALA A 1 194 ? 13.581 -7.525 -33.241 1.00 96.56 194 ALA A C 1
ATOM 1541 O O . ALA A 1 194 ? 12.991 -8.603 -33.273 1.00 96.56 194 ALA A O 1
ATOM 1542 N N . LEU A 1 195 ? 14.353 -7.160 -32.211 1.00 96.81 195 LEU A N 1
ATOM 1543 C CA . LEU A 1 195 ? 14.710 -8.039 -31.093 1.00 96.81 195 LEU A CA 1
ATOM 1544 C C . LEU A 1 195 ? 14.101 -7.617 -29.752 1.00 96.81 195 LEU A C 1
ATOM 1546 O O . LEU A 1 195 ? 14.003 -8.452 -28.860 1.00 96.81 195 LEU A O 1
ATOM 1550 N N . LYS A 1 196 ? 13.690 -6.354 -29.586 1.00 95.19 196 LYS A N 1
ATOM 1551 C CA . LYS A 1 196 ? 13.302 -5.778 -28.285 1.00 95.19 196 LYS A CA 1
ATOM 1552 C C . LYS A 1 196 ? 12.139 -6.477 -27.572 1.00 95.19 196 LYS A C 1
ATOM 1554 O O . LYS A 1 196 ? 12.073 -6.430 -26.349 1.00 95.19 196 LYS A O 1
ATOM 1559 N N . ASP A 1 197 ? 11.259 -7.138 -28.322 1.00 95.75 197 ASP A N 1
ATOM 1560 C CA . ASP A 1 197 ? 10.121 -7.893 -27.778 1.00 95.75 197 ASP A CA 1
ATOM 1561 C C . ASP A 1 197 ? 10.467 -9.3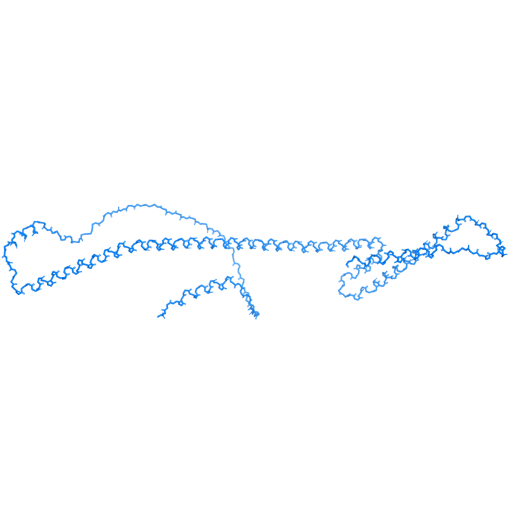71 -27.498 1.00 95.75 197 ASP A C 1
ATOM 1563 O O . ASP A 1 197 ? 9.628 -10.134 -27.013 1.00 95.75 197 ASP A O 1
ATOM 1567 N N . SER A 1 198 ? 11.696 -9.804 -27.801 1.00 96.06 198 SER A N 1
ATOM 1568 C CA . SER A 1 198 ? 12.159 -11.164 -27.530 1.00 96.06 198 SER A CA 1
ATOM 1569 C C . SER A 1 198 ? 12.413 -11.388 -26.041 1.00 96.06 198 SER A C 1
ATOM 1571 O O . SER A 1 198 ? 13.021 -10.568 -25.356 1.00 96.06 198 SER A O 1
ATOM 1573 N N . THR A 1 199 ? 12.000 -12.553 -25.546 1.00 95.56 199 THR A N 1
ATOM 1574 C CA . THR A 1 199 ? 12.235 -12.990 -24.163 1.00 95.56 199 THR A CA 1
ATOM 1575 C C . THR A 1 199 ? 13.483 -13.857 -24.001 1.00 95.56 199 THR A C 1
ATOM 1577 O O . THR A 1 199 ? 13.860 -14.155 -22.870 1.00 95.56 199 THR A O 1
ATOM 1580 N N . ASP A 1 200 ? 14.098 -14.309 -25.099 1.00 96.00 200 ASP A N 1
ATOM 1581 C CA . ASP A 1 200 ? 15.321 -15.120 -25.068 1.00 96.00 200 ASP A CA 1
ATOM 1582 C C . ASP A 1 200 ? 16.559 -14.210 -24.984 1.00 96.00 200 ASP A C 1
ATOM 1584 O O . ASP A 1 200 ? 16.799 -13.432 -25.905 1.00 96.00 200 ASP A O 1
ATOM 1588 N N . PRO A 1 201 ? 17.385 -14.290 -23.927 1.00 94.75 201 PRO A N 1
ATOM 1589 C CA . PRO A 1 201 ? 18.604 -13.491 -23.834 1.00 94.75 201 PRO A CA 1
ATOM 1590 C C . PRO A 1 201 ? 19.596 -13.761 -24.975 1.00 94.75 201 PRO A C 1
ATOM 1592 O O . PRO A 1 201 ? 20.317 -12.856 -25.390 1.00 94.75 201 PRO A O 1
ATOM 1595 N N . ASN A 1 202 ? 19.623 -14.983 -25.515 1.00 96.25 202 ASN A N 1
ATOM 1596 C CA . ASN A 1 202 ? 20.643 -15.385 -26.486 1.00 96.25 202 ASN A CA 1
ATOM 1597 C C . ASN A 1 202 ? 20.475 -14.700 -27.848 1.00 96.25 202 ASN A C 1
ATOM 1599 O O . ASN A 1 202 ? 21.453 -14.549 -28.580 1.00 96.25 202 ASN A O 1
ATOM 1603 N N . VAL A 1 203 ? 19.265 -14.243 -28.199 1.00 96.25 203 VAL A N 1
ATOM 1604 C CA . VAL A 1 203 ? 19.046 -13.552 -29.481 1.00 96.25 203 VAL A CA 1
ATOM 1605 C C . VAL A 1 203 ? 19.697 -12.166 -29.530 1.00 96.25 203 VAL A C 1
ATOM 1607 O O . VAL A 1 203 ? 19.847 -11.607 -30.614 1.00 96.25 203 VAL A O 1
ATOM 1610 N N . PHE A 1 204 ? 20.103 -11.616 -28.380 1.00 96.56 204 PHE A N 1
ATOM 1611 C CA . PHE A 1 204 ? 20.795 -10.331 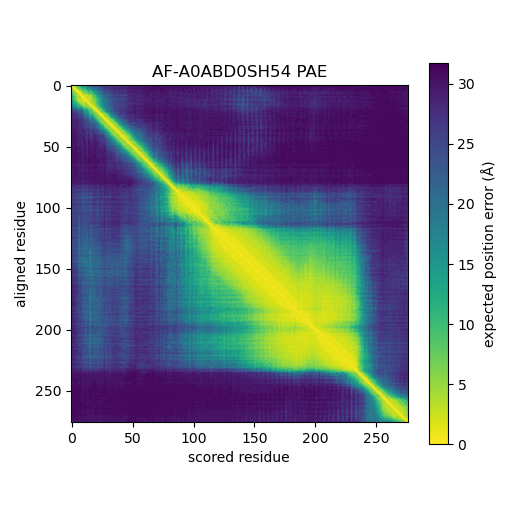-28.299 1.00 96.56 204 PHE A CA 1
ATOM 1612 C C . PHE A 1 204 ? 22.310 -10.450 -28.524 1.00 96.56 204 PHE A C 1
ATOM 1614 O O . PHE A 1 204 ? 22.933 -9.448 -28.870 1.00 96.56 204 PHE A O 1
ATOM 1621 N N . GLU A 1 205 ? 22.910 -11.641 -28.393 1.00 97.56 205 GLU A N 1
ATOM 1622 C CA . GLU A 1 205 ? 24.365 -11.829 -28.538 1.00 97.56 205 GLU A CA 1
ATOM 1623 C C . GLU A 1 205 ? 24.916 -11.363 -29.898 1.00 97.56 205 GLU A C 1
ATOM 1625 O O . GLU A 1 205 ? 25.883 -10.600 -29.903 1.00 97.56 205 GLU A O 1
ATOM 1630 N N . PRO A 1 206 ? 24.289 -11.677 -31.053 1.00 96.00 206 PRO A N 1
ATOM 1631 C CA . PRO A 1 206 ? 24.771 -11.176 -32.342 1.00 96.00 206 PRO A CA 1
ATOM 1632 C C . PRO A 1 206 ? 24.783 -9.642 -32.426 1.00 96.00 206 PRO A C 1
ATOM 1634 O O . PRO A 1 206 ? 25.695 -9.054 -33.010 1.00 96.00 206 PRO A O 1
ATOM 1637 N N . LEU A 1 207 ? 23.784 -8.983 -31.825 1.00 96.62 207 LEU A N 1
ATOM 1638 C CA . LEU A 1 207 ? 23.705 -7.522 -31.776 1.00 96.62 207 LEU A CA 1
ATOM 1639 C C . LEU A 1 207 ? 24.776 -6.941 -30.841 1.00 96.62 207 LEU A C 1
ATOM 1641 O O . LEU A 1 207 ? 25.394 -5.929 -31.170 1.00 96.62 207 LEU A O 1
ATOM 1645 N N . LEU A 1 208 ? 25.028 -7.588 -29.700 1.00 97.62 208 LEU A N 1
ATOM 1646 C CA . LEU A 1 208 ? 26.097 -7.201 -28.778 1.00 97.62 208 LEU A CA 1
ATOM 1647 C C . LEU A 1 208 ? 27.478 -7.328 -29.428 1.00 97.62 208 LEU A C 1
ATOM 1649 O O . LEU A 1 208 ? 28.301 -6.424 -29.280 1.00 97.62 208 LEU A O 1
ATOM 1653 N N . ASP A 1 209 ? 27.727 -8.393 -30.187 1.00 97.81 209 ASP A N 1
ATOM 1654 C CA . ASP A 1 209 ? 28.983 -8.575 -30.915 1.00 97.81 209 ASP A CA 1
ATOM 1655 C C . ASP A 1 209 ? 29.171 -7.525 -32.016 1.00 97.81 209 ASP A C 1
ATOM 1657 O O . ASP A 1 209 ? 30.264 -6.973 -32.165 1.00 97.81 209 ASP A O 1
ATOM 1661 N N . GLU A 1 210 ? 28.111 -7.165 -32.747 1.00 96.94 210 GLU A N 1
ATOM 1662 C CA . GLU A 1 210 ? 28.152 -6.046 -33.698 1.00 96.94 210 GLU A CA 1
ATOM 1663 C C . GLU A 1 210 ? 28.527 -4.726 -32.998 1.00 96.94 210 GLU A C 1
ATOM 1665 O O . GLU A 1 210 ? 29.389 -3.990 -33.490 1.00 96.94 210 GLU A O 1
ATOM 1670 N N . ILE A 1 211 ? 27.927 -4.435 -31.836 1.00 97.38 211 ILE A N 1
ATOM 1671 C CA . ILE A 1 211 ? 28.219 -3.229 -31.042 1.00 97.38 211 ILE A CA 1
ATOM 1672 C C . ILE A 1 211 ? 29.677 -3.224 -30.573 1.00 97.38 211 ILE A C 1
ATOM 1674 O O . ILE A 1 211 ? 30.367 -2.220 -30.763 1.00 97.38 211 ILE A O 1
ATOM 1678 N N . ARG A 1 212 ? 30.170 -4.340 -30.018 1.00 98.31 212 ARG A N 1
ATOM 1679 C CA . ARG A 1 212 ? 31.567 -4.486 -29.569 1.00 98.31 212 ARG A CA 1
ATOM 1680 C C . ARG A 1 212 ? 32.543 -4.245 -30.722 1.00 98.31 212 ARG A C 1
ATOM 1682 O O . ARG A 1 212 ? 33.469 -3.448 -30.589 1.00 98.31 212 ARG A O 1
ATOM 1689 N N . ASN A 1 213 ? 32.290 -4.853 -31.881 1.00 97.56 213 ASN A N 1
ATOM 1690 C CA . ASN A 1 213 ? 33.121 -4.677 -33.071 1.00 97.56 213 ASN A CA 1
ATOM 1691 C C . ASN A 1 213 ? 33.131 -3.219 -33.564 1.00 97.56 213 ASN A C 1
ATOM 1693 O O . ASN A 1 213 ? 34.194 -2.684 -33.893 1.00 97.56 213 ASN A O 1
ATOM 1697 N N . LYS A 1 214 ? 31.971 -2.544 -33.580 1.00 96.94 214 LYS A N 1
ATOM 1698 C CA . LYS A 1 214 ? 31.875 -1.113 -33.924 1.00 96.94 214 LYS A CA 1
ATOM 1699 C C . LYS A 1 214 ? 32.629 -0.235 -32.931 1.00 96.94 214 LYS A C 1
ATOM 1701 O O . LYS A 1 214 ? 33.335 0.677 -33.359 1.00 96.94 214 LYS A O 1
ATOM 1706 N N . GLN A 1 215 ? 32.523 -0.517 -31.634 1.00 97.75 215 GLN A N 1
ATOM 1707 C CA . GLN A 1 215 ? 33.260 0.206 -30.602 1.00 97.75 215 GLN A CA 1
ATOM 1708 C C . GLN A 1 215 ? 34.776 0.087 -30.823 1.00 97.75 215 GLN A C 1
ATOM 1710 O O . GLN A 1 215 ? 35.459 1.106 -30.911 1.00 97.75 215 GLN A O 1
ATOM 1715 N N . THR A 1 216 ? 35.297 -1.128 -31.021 1.00 98.19 216 THR A N 1
ATOM 1716 C CA . THR A 1 216 ? 36.724 -1.344 -31.310 1.00 98.19 216 THR A CA 1
ATOM 1717 C C . THR A 1 216 ? 37.172 -0.616 -32.580 1.00 98.19 216 THR A C 1
ATOM 1719 O O . THR A 1 216 ? 38.246 -0.011 -32.610 1.00 98.19 216 THR A O 1
ATOM 1722 N N . ALA A 1 217 ? 36.355 -0.623 -33.637 1.00 97.94 217 ALA A N 1
ATOM 1723 C CA . ALA A 1 217 ? 36.661 0.098 -34.869 1.00 97.94 217 ALA A CA 1
ATOM 1724 C C . ALA A 1 217 ? 36.733 1.624 -34.655 1.00 97.94 217 ALA A C 1
ATOM 1726 O O . ALA A 1 217 ? 37.649 2.268 -35.173 1.00 97.94 217 ALA A O 1
ATOM 1727 N N . LEU A 1 218 ? 35.817 2.200 -33.867 1.00 97.81 218 LEU A N 1
ATOM 1728 C CA . LEU A 1 218 ? 35.824 3.626 -33.520 1.00 97.81 218 LEU A CA 1
ATOM 1729 C C . LEU A 1 218 ? 37.038 4.003 -32.661 1.00 97.81 218 LEU A C 1
ATOM 1731 O O . LEU A 1 218 ? 37.687 5.009 -32.939 1.00 97.81 218 LEU A O 1
ATOM 1735 N N . GLU A 1 219 ? 37.410 3.174 -31.686 1.00 97.94 219 GLU A N 1
ATOM 1736 C CA . GLU A 1 219 ? 38.624 3.369 -30.881 1.00 97.94 219 GLU A CA 1
ATOM 1737 C C . GLU A 1 219 ? 39.899 3.321 -31.746 1.00 97.94 219 GLU A C 1
ATOM 1739 O O . GLU A 1 219 ? 40.820 4.125 -31.573 1.00 97.94 219 GLU A O 1
ATOM 1744 N N . CYS A 1 220 ? 39.966 2.409 -32.723 1.00 97.81 220 CYS A N 1
ATOM 1745 C CA . CYS A 1 220 ? 41.042 2.378 -33.719 1.00 97.81 220 CYS A CA 1
ATOM 1746 C C . CYS A 1 220 ? 41.072 3.656 -34.571 1.00 97.81 220 CYS A C 1
ATOM 1748 O O . CYS A 1 220 ? 42.143 4.227 -34.782 1.00 97.81 220 CYS A O 1
ATOM 1750 N N . LEU A 1 221 ? 39.912 4.129 -35.038 1.00 97.94 221 LEU A N 1
ATOM 1751 C CA . LEU A 1 221 ? 39.797 5.357 -35.825 1.00 97.94 221 LEU A CA 1
ATOM 1752 C C . LEU A 1 221 ? 40.272 6.579 -35.028 1.00 97.94 221 LEU A C 1
ATOM 1754 O O . LEU A 1 221 ? 41.031 7.392 -35.555 1.00 97.94 221 LEU A O 1
ATOM 1758 N N . MET A 1 222 ? 39.877 6.691 -33.758 1.00 98.12 222 MET A N 1
ATOM 1759 C CA . MET A 1 222 ? 40.332 7.761 -32.868 1.00 98.12 222 MET A CA 1
ATOM 1760 C C . MET A 1 222 ? 41.857 7.773 -32.754 1.00 98.12 222 MET A C 1
ATOM 1762 O O . MET A 1 222 ? 42.473 8.807 -33.010 1.00 98.12 222 MET A O 1
ATOM 1766 N N . ARG A 1 223 ? 42.482 6.615 -32.497 1.00 97.75 223 ARG A N 1
ATOM 1767 C CA . ARG A 1 223 ? 43.950 6.494 -32.444 1.00 97.75 223 ARG A CA 1
ATOM 1768 C C . ARG A 1 223 ? 44.624 6.887 -33.759 1.00 97.75 223 ARG A C 1
ATOM 1770 O O . ARG A 1 223 ? 45.668 7.538 -33.744 1.00 97.75 223 ARG A O 1
ATOM 1777 N N . LEU A 1 224 ? 44.039 6.531 -34.906 1.00 97.88 224 LEU A N 1
ATOM 1778 C CA . LEU A 1 224 ? 44.549 6.948 -36.218 1.00 97.88 224 LEU A CA 1
ATOM 1779 C C . LEU A 1 224 ? 44.460 8.468 -36.410 1.00 97.88 224 LEU A C 1
ATOM 1781 O O . LEU A 1 224 ? 45.413 9.081 -36.895 1.00 97.88 224 LEU A O 1
ATOM 1785 N N . ILE A 1 225 ? 43.346 9.087 -36.011 1.00 97.94 225 ILE A N 1
ATOM 1786 C CA . ILE A 1 225 ? 43.153 10.542 -36.078 1.00 97.94 225 ILE A CA 1
ATOM 1787 C C . ILE A 1 225 ? 44.153 11.254 -35.166 1.00 97.94 225 ILE A C 1
ATOM 1789 O O . ILE A 1 225 ? 44.796 12.210 -35.595 1.00 97.94 225 ILE A O 1
ATOM 1793 N N . GLU A 1 226 ? 44.324 10.787 -33.933 1.00 97.44 226 GLU A N 1
ATOM 1794 C CA . GLU A 1 226 ? 45.281 11.343 -32.974 1.00 97.44 226 GLU A CA 1
ATOM 1795 C C . GLU A 1 226 ? 46.721 11.220 -33.471 1.00 97.44 226 GLU A C 1
ATOM 1797 O O . GLU A 1 226 ? 47.456 12.209 -33.478 1.00 97.44 226 GLU A O 1
ATOM 1802 N N . SER A 1 227 ? 47.101 10.043 -33.977 1.00 96.69 227 SER A N 1
ATOM 1803 C CA . SER A 1 227 ? 48.408 9.811 -34.598 1.00 96.69 227 SER A CA 1
ATOM 1804 C C . SER A 1 227 ? 48.649 10.773 -35.764 1.00 96.69 227 SER A C 1
ATOM 1806 O O . SER A 1 227 ? 49.701 11.415 -35.848 1.00 96.69 227 SER A O 1
ATOM 1808 N N . ARG A 1 228 ? 47.642 10.966 -36.625 1.00 96.19 228 ARG A N 1
ATOM 1809 C CA . ARG A 1 228 ? 47.714 11.915 -37.741 1.00 96.19 228 ARG A CA 1
ATOM 1810 C C . ARG A 1 228 ? 47.834 13.362 -37.263 1.00 96.19 228 ARG A C 1
ATOM 1812 O O . ARG A 1 228 ? 48.667 14.095 -37.791 1.00 96.19 228 ARG A O 1
ATOM 1819 N N . LYS A 1 229 ? 47.062 13.777 -36.253 1.00 96.00 229 LYS A N 1
ATOM 1820 C CA . LYS A 1 229 ? 47.168 15.114 -35.641 1.00 96.00 229 LYS A CA 1
ATOM 1821 C C . LYS A 1 229 ? 48.568 15.352 -35.069 1.00 96.00 229 LYS A C 1
ATOM 1823 O O . LYS A 1 229 ? 49.149 16.405 -35.320 1.00 96.00 229 LYS A O 1
ATOM 1828 N N . ALA A 1 230 ? 49.135 14.371 -34.367 1.00 94.44 230 ALA A N 1
ATOM 1829 C CA . ALA A 1 230 ? 50.486 14.451 -33.816 1.00 94.44 230 ALA A CA 1
ATOM 1830 C C . ALA A 1 230 ? 51.571 14.491 -34.907 1.00 94.44 230 ALA A C 1
ATOM 1832 O O . ALA A 1 230 ? 52.574 15.188 -34.764 1.00 94.44 230 ALA A O 1
ATOM 1833 N N . ALA A 1 231 ? 51.394 13.762 -36.011 1.00 92.75 231 ALA A N 1
ATOM 1834 C CA . ALA A 1 231 ? 52.299 13.828 -37.157 1.00 92.75 231 ALA A CA 1
ATOM 1835 C C . ALA A 1 231 ? 52.284 15.216 -37.818 1.00 92.75 231 ALA A C 1
ATOM 1837 O O . ALA A 1 231 ? 53.349 15.785 -38.048 1.00 92.75 231 ALA A O 1
ATOM 1838 N N . ILE A 1 232 ? 51.096 15.794 -38.038 1.00 92.62 232 ILE A N 1
ATOM 1839 C CA . ILE A 1 232 ? 50.946 17.148 -38.594 1.00 92.62 232 ILE A CA 1
ATOM 1840 C C . ILE A 1 232 ? 51.613 18.181 -37.676 1.00 92.62 232 ILE A C 1
ATOM 1842 O O . ILE A 1 232 ? 52.431 18.969 -38.146 1.00 92.62 232 ILE A O 1
ATOM 1846 N N . ALA A 1 233 ? 51.344 18.127 -36.368 1.00 88.44 233 ALA A N 1
ATOM 1847 C CA . ALA A 1 233 ? 51.936 19.047 -35.394 1.00 88.44 233 ALA A CA 1
ATOM 1848 C C . ALA A 1 233 ? 53.473 18.958 -35.324 1.00 88.44 233 ALA A C 1
ATOM 1850 O O . ALA A 1 233 ? 54.138 19.967 -35.113 1.00 88.44 233 ALA A O 1
ATOM 1851 N N . ARG A 1 234 ? 54.058 17.768 -35.529 1.00 77.38 234 ARG A N 1
ATOM 1852 C CA . ARG A 1 234 ? 55.521 17.594 -35.597 1.00 77.38 234 ARG A CA 1
ATOM 1853 C C . ARG A 1 234 ? 56.117 18.106 -36.907 1.00 77.38 234 ARG A C 1
ATOM 1855 O O . ARG A 1 234 ? 57.222 18.632 -36.893 1.00 77.38 234 ARG A O 1
ATOM 1862 N N . SER A 1 235 ? 55.392 17.987 -38.021 1.00 69.44 235 SER A N 1
ATOM 1863 C CA . SER A 1 235 ? 55.843 18.474 -39.333 1.00 69.44 235 SER A CA 1
ATOM 1864 C C . SER A 1 235 ? 55.836 20.002 -39.476 1.00 69.44 235 SER A C 1
ATOM 1866 O O . SER A 1 235 ? 56.475 20.523 -40.384 1.00 69.44 235 SER A O 1
ATOM 1868 N N . SER A 1 236 ? 55.143 20.726 -38.587 1.00 60.53 236 SER A N 1
ATOM 1869 C CA . SER A 1 236 ? 55.115 22.194 -38.574 1.00 60.53 236 SER A CA 1
ATOM 1870 C C . SER A 1 236 ? 56.198 22.839 -37.699 1.00 60.53 236 SER A C 1
ATOM 1872 O O . SER A 1 236 ? 56.233 24.066 -37.615 1.00 60.53 236 SER A O 1
ATOM 1874 N N . LEU A 1 237 ? 57.065 22.065 -37.029 1.00 57.81 237 LEU A N 1
ATOM 1875 C CA . LEU A 1 237 ? 58.260 22.634 -36.399 1.00 57.81 237 LEU A CA 1
ATOM 1876 C C . LEU A 1 237 ? 59.350 22.853 -37.468 1.00 57.81 237 LEU A C 1
ATOM 1878 O O . LEU A 1 237 ? 59.623 21.931 -38.239 1.00 57.81 237 LEU A O 1
ATOM 1882 N N . PRO A 1 238 ? 59.987 24.040 -37.530 1.00 57.19 238 PRO A N 1
ATOM 1883 C CA . PRO A 1 238 ? 61.097 24.284 -38.447 1.00 57.19 238 PRO A CA 1
ATOM 1884 C C . PRO A 1 238 ? 62.249 23.308 -38.152 1.00 57.19 238 PRO A C 1
ATOM 1886 O O . PRO A 1 238 ? 62.414 22.906 -36.996 1.00 57.19 238 PRO A O 1
ATOM 1889 N N . PRO A 1 239 ? 63.046 22.915 -39.165 1.00 60.47 239 PRO A N 1
ATOM 1890 C CA . PRO A 1 239 ? 64.144 21.975 -38.979 1.00 60.47 239 PRO A CA 1
ATOM 1891 C C . PRO A 1 239 ? 65.086 22.508 -37.899 1.00 60.47 239 PRO A C 1
ATOM 1893 O O . PRO A 1 239 ? 65.683 2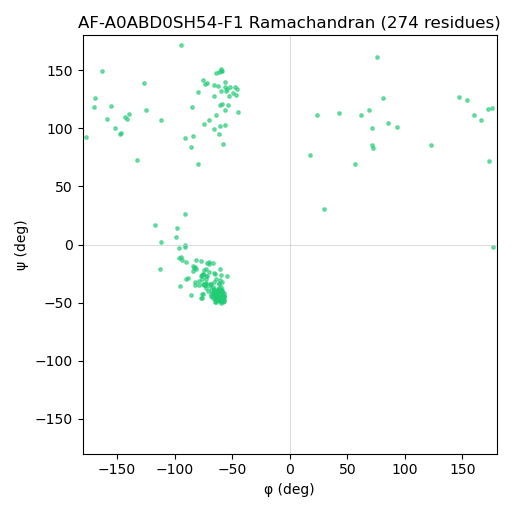3.575 -38.041 1.00 60.47 239 PRO A O 1
ATOM 1896 N N . GLN A 1 240 ? 65.179 21.771 -36.794 1.00 58.69 240 GLN A N 1
ATOM 1897 C CA . GLN A 1 240 ? 66.109 22.087 -35.724 1.00 58.69 240 GLN A CA 1
ATOM 1898 C C . GLN A 1 240 ? 67.533 21.897 -36.275 1.00 58.69 240 GLN A C 1
ATOM 1900 O O . GLN A 1 240 ? 67.803 20.845 -36.864 1.00 58.69 240 GLN A O 1
ATOM 1905 N N . PRO A 1 241 ? 68.434 22.890 -36.142 1.00 54.28 241 PRO A N 1
ATOM 1906 C CA . PRO A 1 241 ? 69.809 22.751 -36.603 1.00 54.28 241 PRO A CA 1
ATOM 1907 C C . PRO A 1 241 ? 70.445 21.527 -35.944 1.00 54.28 241 PRO A C 1
ATOM 1909 O O . PRO A 1 241 ? 70.268 21.314 -34.742 1.00 54.28 241 PRO A O 1
ATOM 1912 N N . LEU A 1 242 ? 71.166 20.727 -36.734 1.00 58.09 242 LEU A N 1
ATOM 1913 C CA . LEU A 1 242 ? 71.941 19.590 -36.239 1.00 58.09 242 LEU A CA 1
ATOM 1914 C C . LEU A 1 242 ? 72.807 20.038 -35.047 1.00 58.09 242 LEU A C 1
ATOM 1916 O O . LEU A 1 242 ? 73.497 21.056 -35.165 1.00 58.09 242 LEU A O 1
ATOM 1920 N N . PRO A 1 243 ? 72.792 19.313 -33.912 1.00 64.81 243 PRO A N 1
ATOM 1921 C CA . PRO A 1 243 ? 73.702 19.618 -32.822 1.00 64.81 243 PRO A CA 1
ATOM 1922 C C . PRO A 1 243 ? 75.148 19.419 -33.311 1.00 64.81 243 PRO A C 1
ATOM 1924 O O . PRO A 1 243 ? 75.420 18.441 -34.016 1.00 64.81 243 PRO A O 1
ATOM 1927 N N . PRO A 1 244 ? 76.074 20.340 -32.986 1.00 60.06 244 PRO A N 1
ATOM 1928 C CA . PRO A 1 244 ? 77.472 20.197 -33.367 1.00 60.06 244 PRO A CA 1
ATOM 1929 C C . PRO A 1 244 ? 78.069 18.929 -32.733 1.00 60.06 244 PRO A C 1
ATOM 1931 O O . PRO A 1 244 ? 77.643 18.537 -31.642 1.00 60.06 244 PRO A O 1
ATOM 1934 N N . PRO A 1 245 ? 79.042 18.278 -33.397 1.00 51.91 245 PRO A N 1
ATOM 1935 C CA . PRO A 1 245 ? 79.670 17.072 -32.878 1.00 51.91 245 PRO A CA 1
ATOM 1936 C C . PRO A 1 245 ? 80.332 17.391 -31.537 1.00 51.91 245 PRO A C 1
ATOM 1938 O O . PRO A 1 245 ? 81.208 18.251 -31.454 1.00 51.91 245 PRO A O 1
ATOM 1941 N N . THR A 1 246 ? 79.896 16.713 -30.477 1.00 45.94 246 THR A N 1
ATOM 1942 C CA . THR A 1 246 ? 80.544 16.798 -29.172 1.00 45.94 246 THR A CA 1
ATOM 1943 C C . THR A 1 246 ? 81.890 16.100 -29.270 1.00 45.94 246 THR A C 1
ATOM 1945 O O . THR A 1 246 ? 81.960 14.873 -29.366 1.00 45.94 246 THR A O 1
ATOM 1948 N N . SER A 1 247 ? 82.957 16.892 -29.268 1.00 40.69 247 SER A N 1
ATOM 1949 C CA . SER A 1 247 ? 84.297 16.426 -28.950 1.00 40.69 247 SER A CA 1
ATOM 1950 C C . SER A 1 247 ? 84.260 15.717 -27.598 1.00 40.69 247 SER A C 1
ATOM 1952 O O . SER A 1 247 ? 83.866 16.298 -26.587 1.00 40.69 247 SER A O 1
ATOM 1954 N N . HIS A 1 248 ? 84.640 14.442 -27.626 1.00 47.28 248 HIS A N 1
ATOM 1955 C CA . HIS A 1 248 ? 85.139 13.695 -26.483 1.00 47.28 248 HIS A CA 1
ATOM 1956 C C . HIS A 1 248 ? 86.159 14.570 -25.746 1.00 47.28 248 HIS A C 1
ATOM 1958 O O . HIS A 1 248 ? 87.178 14.885 -26.345 1.00 47.28 248 HIS A O 1
ATOM 1964 N N . GLU A 1 249 ? 85.854 14.991 -24.517 1.00 46.44 249 GLU A N 1
ATOM 1965 C CA . GLU A 1 249 ? 86.794 15.168 -23.399 1.00 46.44 249 GLU A CA 1
ATOM 1966 C C . GLU A 1 249 ? 86.090 15.859 -22.219 1.00 46.44 249 GLU A C 1
ATOM 1968 O O . GLU A 1 249 ? 85.649 17.003 -22.320 1.00 46.44 249 GLU A O 1
ATOM 1973 N N . ASN A 1 250 ? 86.015 15.108 -21.114 1.00 38.66 250 ASN A N 1
ATOM 1974 C CA . ASN A 1 250 ? 85.779 15.481 -19.712 1.00 38.66 250 ASN A CA 1
ATOM 1975 C C . ASN A 1 250 ? 84.571 14.788 -19.075 1.00 38.66 250 ASN A C 1
ATOM 1977 O O . ASN A 1 250 ? 83.464 15.319 -18.975 1.00 38.66 250 ASN A O 1
ATOM 1981 N N . GLU A 1 251 ? 84.854 13.581 -18.577 1.00 47.19 251 GLU A N 1
ATOM 1982 C CA . GLU A 1 251 ? 84.351 13.153 -17.278 1.00 47.19 251 GLU A CA 1
ATOM 1983 C C . GLU A 1 251 ? 84.590 14.263 -16.242 1.00 47.19 251 GLU A C 1
ATOM 1985 O O . GLU A 1 251 ? 85.663 14.859 -16.202 1.00 47.19 251 GLU A O 1
ATOM 1990 N N . GLU A 1 252 ? 83.573 14.529 -15.420 1.00 47.28 252 GLU A N 1
ATOM 1991 C CA . GLU A 1 252 ? 83.642 14.507 -13.951 1.00 47.28 252 GLU A CA 1
ATOM 1992 C C . GLU A 1 252 ? 82.700 15.557 -13.319 1.00 47.28 252 GLU A C 1
ATOM 1994 O O . GLU A 1 252 ? 82.717 16.747 -13.624 1.00 47.28 252 GLU A O 1
ATOM 1999 N N . ALA A 1 253 ? 81.860 15.064 -12.403 1.00 51.75 253 ALA A N 1
ATOM 2000 C CA . ALA A 1 253 ? 81.027 15.797 -11.447 1.00 51.75 253 ALA A CA 1
ATOM 2001 C C . ALA A 1 253 ? 79.782 16.565 -11.957 1.00 51.75 253 ALA A C 1
ATOM 2003 O O . ALA A 1 253 ? 79.730 17.796 -11.976 1.00 51.75 253 ALA A O 1
ATOM 2004 N N . ARG A 1 254 ? 78.662 15.844 -12.123 1.00 44.62 254 ARG A N 1
ATOM 2005 C CA . ARG A 1 254 ? 77.348 16.373 -11.704 1.00 44.62 254 ARG A CA 1
ATOM 2006 C C . ARG A 1 254 ? 76.423 15.262 -11.222 1.00 44.62 254 ARG A C 1
ATOM 2008 O O . ARG A 1 254 ? 75.742 14.599 -11.991 1.00 44.62 254 ARG A O 1
ATOM 2015 N N . ILE A 1 255 ? 76.441 15.083 -9.908 1.00 49.84 255 ILE A N 1
ATOM 2016 C CA . ILE A 1 255 ? 75.514 14.248 -9.150 1.00 49.84 255 ILE A CA 1
ATOM 2017 C C . ILE A 1 255 ? 74.081 14.765 -9.365 1.00 49.84 255 ILE A C 1
ATOM 2019 O O . ILE A 1 255 ? 73.811 15.964 -9.264 1.00 49.84 255 ILE A O 1
ATOM 2023 N N . ASP A 1 256 ? 73.192 13.826 -9.673 1.00 48.88 256 ASP A N 1
ATOM 2024 C CA . ASP A 1 256 ? 71.801 13.990 -10.086 1.00 48.88 256 ASP A CA 1
ATOM 2025 C C . ASP A 1 256 ? 70.922 14.865 -9.166 1.00 48.88 256 ASP A C 1
ATOM 2027 O O . ASP A 1 256 ? 70.839 14.621 -7.957 1.00 48.88 256 ASP A O 1
ATOM 2031 N N . PRO A 1 257 ? 70.097 15.776 -9.726 1.00 52.81 257 PRO A N 1
ATOM 2032 C CA . PRO A 1 257 ? 68.971 16.386 -9.010 1.00 52.81 257 PRO A CA 1
ATOM 2033 C C . PRO A 1 257 ? 67.855 15.376 -8.670 1.00 52.81 257 PRO A C 1
ATOM 2035 O O . PRO A 1 257 ? 67.005 15.651 -7.821 1.00 52.81 257 PRO A O 1
ATOM 2038 N N . LEU A 1 258 ? 67.849 14.201 -9.312 1.00 51.69 258 LEU A N 1
ATOM 2039 C CA . LEU A 1 258 ? 66.799 13.186 -9.178 1.00 51.69 258 LEU A CA 1
ATOM 2040 C C . LEU A 1 258 ? 66.883 12.388 -7.867 1.00 51.69 258 LEU A C 1
ATOM 2042 O O . LEU A 1 258 ? 65.842 12.045 -7.305 1.00 51.69 258 LEU A O 1
ATOM 2046 N N . LEU A 1 259 ? 68.075 12.192 -7.289 1.00 54.12 259 LEU A N 1
ATOM 2047 C CA . LEU A 1 259 ? 68.198 11.509 -5.991 1.00 54.12 259 LEU A CA 1
ATOM 2048 C C . LEU A 1 259 ? 67.708 12.365 -4.809 1.00 54.12 259 LEU A C 1
ATOM 2050 O O . LEU A 1 259 ? 67.214 11.826 -3.816 1.00 54.12 259 LEU A O 1
ATOM 2054 N N . ARG A 1 260 ? 67.763 13.700 -4.918 1.00 52.59 260 ARG A N 1
ATOM 2055 C CA . ARG A 1 260 ? 67.250 14.610 -3.874 1.00 52.59 260 ARG A CA 1
ATOM 2056 C C . ARG A 1 260 ? 65.717 14.648 -3.829 1.00 52.59 260 ARG A C 1
ATOM 2058 O O . ARG A 1 260 ? 65.132 14.878 -2.769 1.00 52.59 260 ARG A O 1
ATOM 2065 N N . MET A 1 261 ? 65.069 14.376 -4.961 1.00 55.25 261 MET A N 1
ATOM 2066 C CA . MET A 1 261 ? 63.611 14.365 -5.084 1.00 55.25 261 MET A CA 1
ATOM 2067 C C . MET A 1 261 ? 63.000 13.031 -4.615 1.00 55.25 261 MET A C 1
ATOM 2069 O O . MET A 1 261 ? 61.938 13.016 -3.995 1.00 55.25 261 MET A O 1
ATOM 2073 N N . CYS A 1 262 ? 63.706 11.910 -4.797 1.00 53.72 262 CYS A N 1
ATOM 2074 C CA . CYS A 1 262 ? 63.260 10.609 -4.285 1.00 53.72 262 CYS A CA 1
ATOM 2075 C C . CYS A 1 262 ? 63.321 10.513 -2.747 1.00 53.72 262 CYS A C 1
ATOM 2077 O O . CYS A 1 262 ? 62.439 9.907 -2.136 1.00 53.72 262 CYS A O 1
ATOM 2079 N N . HIS A 1 263 ? 64.294 11.164 -2.098 1.00 55.81 263 HIS A N 1
ATOM 2080 C CA . HIS A 1 263 ? 64.421 11.118 -0.635 1.00 55.81 263 HIS A CA 1
ATOM 2081 C C . HIS A 1 263 ? 63.387 11.997 0.098 1.00 55.81 263 HIS A C 1
ATOM 2083 O O . HIS A 1 263 ? 62.999 11.702 1.230 1.00 55.81 263 HIS A O 1
ATOM 2089 N N . SER A 1 264 ? 62.894 13.057 -0.551 1.00 56.75 264 SER A N 1
ATOM 2090 C CA . SER A 1 264 ? 61.840 13.930 -0.013 1.00 56.75 264 SER A CA 1
ATOM 2091 C C . SER A 1 264 ? 60.440 13.314 -0.162 1.00 56.75 264 SER A C 1
ATOM 2093 O O . SER A 1 264 ? 59.604 13.474 0.729 1.00 56.75 264 SER A O 1
ATOM 2095 N N . PHE A 1 265 ? 60.201 12.515 -1.209 1.00 56.66 265 PHE A N 1
ATOM 2096 C CA . PHE A 1 265 ? 58.925 11.816 -1.404 1.00 56.66 265 PHE A CA 1
ATOM 2097 C C . PHE A 1 265 ? 58.724 10.626 -0.447 1.00 56.66 265 PHE A C 1
ATOM 2099 O O . PHE A 1 265 ? 57.607 10.395 0.022 1.00 56.66 265 PHE A O 1
ATOM 2106 N N . LEU A 1 266 ? 59.792 9.900 -0.086 1.00 56.72 266 LEU A N 1
ATOM 2107 C CA . LEU A 1 266 ? 59.691 8.803 0.888 1.00 56.72 266 LEU A CA 1
ATOM 2108 C C . LEU A 1 266 ? 59.406 9.300 2.316 1.00 56.72 266 LEU A C 1
ATOM 2110 O O . LEU A 1 266 ? 58.634 8.672 3.041 1.00 56.72 266 LEU A O 1
ATOM 2114 N N . HIS A 1 267 ? 59.955 10.453 2.710 1.00 56.31 267 HIS A N 1
ATOM 2115 C CA . HIS A 1 267 ? 59.754 10.994 4.058 1.00 56.31 267 HIS A CA 1
ATOM 2116 C C . HIS A 1 267 ? 58.354 11.612 4.261 1.00 56.31 267 HIS A C 1
ATOM 2118 O O . HIS A 1 267 ? 57.847 11.639 5.385 1.00 56.31 267 HIS A O 1
ATOM 2124 N N . ALA A 1 268 ? 57.698 12.061 3.182 1.00 55.28 268 ALA A N 1
ATOM 2125 C CA . ALA A 1 268 ? 56.310 12.532 3.209 1.00 55.28 268 ALA A CA 1
ATOM 2126 C C . ALA A 1 268 ? 55.297 11.374 3.303 1.00 55.28 268 ALA A C 1
ATOM 2128 O O . ALA A 1 268 ? 54.280 11.493 3.987 1.00 55.28 268 ALA A O 1
ATOM 2129 N N . ARG A 1 269 ? 55.596 10.222 2.686 1.00 51.41 269 ARG A N 1
ATOM 2130 C CA . ARG A 1 269 ? 54.701 9.051 2.677 1.00 51.41 269 ARG A CA 1
ATOM 2131 C C . ARG A 1 269 ? 54.682 8.281 4.006 1.00 51.41 269 ARG A C 1
ATOM 2133 O O . ARG A 1 269 ? 53.669 7.671 4.329 1.00 51.41 269 ARG A O 1
ATOM 2140 N N . LEU A 1 270 ? 55.748 8.367 4.807 1.00 53.75 270 LEU A N 1
ATOM 2141 C CA . LEU A 1 270 ? 55.828 7.749 6.142 1.00 53.75 270 LEU A CA 1
ATOM 2142 C C . LEU A 1 270 ? 55.152 8.566 7.261 1.00 53.75 270 LEU A C 1
ATOM 2144 O O . LEU A 1 270 ? 54.761 7.988 8.269 1.00 53.75 270 LEU A O 1
ATOM 2148 N N . ARG A 1 271 ? 54.938 9.882 7.092 1.00 55.50 271 ARG A N 1
ATOM 2149 C CA . ARG A 1 271 ? 54.182 10.701 8.067 1.00 55.50 271 ARG A CA 1
ATOM 2150 C C . ARG A 1 271 ? 52.662 10.634 7.896 1.00 55.50 271 ARG A C 1
ATOM 2152 O O . ARG A 1 271 ? 51.948 10.914 8.850 1.00 55.50 271 ARG A O 1
ATOM 2159 N N . ALA A 1 272 ? 52.167 10.238 6.724 1.00 55.66 272 ALA A N 1
ATOM 2160 C CA . ALA A 1 272 ? 50.729 10.139 6.457 1.00 55.66 272 ALA A CA 1
ATOM 2161 C C . ALA A 1 272 ? 50.081 8.843 6.986 1.00 55.66 272 ALA A C 1
ATOM 2163 O O . ALA A 1 272 ? 48.862 8.768 7.068 1.00 55.66 272 ALA A O 1
ATOM 2164 N N . HIS A 1 273 ? 50.876 7.837 7.372 1.00 54.44 273 HIS A N 1
ATOM 2165 C CA . HIS A 1 273 ? 50.375 6.546 7.866 1.00 54.44 273 HIS A CA 1
ATOM 2166 C C . HIS A 1 273 ? 50.360 6.405 9.398 1.00 54.44 273 HIS A C 1
ATOM 2168 O O . HIS A 1 273 ? 50.057 5.325 9.893 1.00 54.44 273 HIS A O 1
ATOM 2174 N N . HIS A 1 274 ? 50.659 7.472 10.149 1.00 53.50 274 HIS A N 1
ATOM 2175 C CA . HIS A 1 274 ? 50.688 7.440 11.620 1.00 53.50 274 HIS A CA 1
ATOM 2176 C C . HIS A 1 274 ? 49.654 8.364 12.293 1.00 53.50 274 HIS A C 1
ATOM 2178 O O . HIS A 1 274 ? 49.778 8.664 13.479 1.00 53.50 274 HIS A O 1
ATOM 2184 N N . ILE A 1 275 ? 48.639 8.808 11.541 1.00 53.78 275 ILE A N 1
ATOM 2185 C CA . ILE A 1 275 ? 47.447 9.494 12.063 1.00 53.78 275 ILE A CA 1
ATOM 2186 C C . ILE A 1 275 ? 46.204 8.853 11.431 1.00 53.78 275 ILE A C 1
ATOM 2188 O O . ILE A 1 275 ? 45.591 9.432 10.539 1.00 53.78 275 ILE A O 1
ATOM 2192 N N . VAL A 1 276 ? 45.890 7.632 11.867 1.00 48.38 276 VAL A N 1
ATOM 2193 C CA . VAL A 1 276 ? 44.537 7.118 12.152 1.00 48.38 276 VAL A CA 1
ATOM 2194 C C . VAL A 1 276 ? 44.691 6.146 13.313 1.00 48.38 276 VAL A C 1
ATOM 2196 O O . VAL A 1 276 ? 45.617 5.308 13.231 1.00 48.38 276 VAL A O 1
#

Foldseek 3Di:
DDDPPPVVVVVCVVVVVVPPDDDDDDDDDDDDDDDDDDDDDDDDDDDDDDDDDDDDDDDDDDPPPPPVVVVVVVVVPPPPPDDDDPVCVVVVVVVVVVVVVVVVVVVVVVVVVVVVVVVVVVVVVVVVVVVVVVVVVVVVVVVVVVVVVVVVVVVVVVVVVVVVVVVVVVVVVVVVVLVVCCVVPVVLSVLCVVPVPDPDPVSCVVSVVVVVVVVVVVVVVVVVVVVVVVVVVVVPDDDDPDDPDDDDDDDDDDDDPVVVVVVVVVVVVVVVPPDD